Protein AF-0000000087187822 (afdb_homodimer)

Secondary structure (DSSP, 8-state):
------------------------HHHHH-HHHHHHHHHHHHHHHHHHHHHHTTT--TTHHHHHHHHHHH-SEEHHHHHHHTT--HHHHHHHHHHHHHTTSEEEEEETTEEEEEEEEE-HHHHTTHHHHHHHHHHHHHHHHTT--HHHHHHHHHHHHHHHHHHHHHHHH-/------------------------HHHHH-HHHHHHHHHHHHHHHHHHHHHHTTT--TTHHHHHHHHHHH-SEEHHHHHHHTT--HHHHHHHHHHHHHTTSEEEEEETTEEEEEEEEE-HHHHTTHHHHHHHHHHHHHHHHTT--HHHHHHHHHHHHHHHHHHHHHHHH-

Radius of gyration: 26.31 Å; Cα contacts (8 Å, |Δi|>4): 380; chains: 2; bounding box: 51×53×139 Å

Sequence (340 aa):
MSRSRSGNAGSPEETADGATVPVPASARTGPVSHAIFRVARLHRMIAGQLLRGVGLHPGQELVMMQLWELGPQRQADLVRLLDSDAATMTRTVQRLEQAGFVRRSPCPDDRRAVLVESTVAGRALRHEVERVWTELEEAATGGLAAEERTAALRALERLEENLARTAAGGMSRSRSGNAGSPEETADGATVPVPASARTGPVSHAIFRVARLHRMIAGQLLRGVGLHPGQELVMMQLWELGPQRQADLVRLLDSDAATMTRTVQRLEQAGFVRRSPCPDDRRAVLVESTVAGRALRHEVERVWTELEEAATGGLAAEERTAALRALERLEENLARTAAGG

Organism: Streptomyces mobaraensis (NCBI:txid35621)

Structure (mmCIF, N/CA/C/O backbone):
data_AF-0000000087187822-model_v1
#
loop_
_entity.id
_entity.type
_entity.pdbx_description
1 polymer 'Winged helix-turn-helix transcriptional regulator'
#
loop_
_atom_site.group_PDB
_atom_site.id
_atom_site.type_symbol
_atom_site.label_atom_id
_atom_site.label_alt_id
_atom_site.label_comp_id
_atom_site.label_asym_id
_atom_site.label_entity_id
_atom_site.label_seq_id
_atom_site.pdbx_PDB_ins_code
_atom_site.Cartn_x
_atom_site.Cartn_y
_atom_site.Cartn_z
_atom_site.occupancy
_atom_site.B_iso_or_equiv
_atom_site.auth_seq_id
_atom_site.auth_comp_id
_atom_site.auth_asym_id
_atom_site.auth_atom_id
_atom_site.pdbx_PDB_model_num
ATOM 1 N N . MET A 1 1 ? -21.016 10.969 72.875 1 30.48 1 MET A N 1
ATOM 2 C CA . MET A 1 1 ? -21.641 10.477 71.688 1 30.48 1 MET A CA 1
ATOM 3 C C . MET A 1 1 ? -21.047 11.156 70.438 1 30.48 1 MET A C 1
ATOM 5 O O . MET A 1 1 ? -21.469 12.258 70.062 1 30.48 1 MET A O 1
ATOM 9 N N . SER A 1 2 ? -19.641 11.109 70.312 1 28.75 2 SER A N 1
ATOM 10 C CA . SER A 1 2 ? -18.688 11.742 69.438 1 28.75 2 SER A CA 1
ATOM 11 C C . SER A 1 2 ? -18.859 11.234 68 1 28.75 2 SER A C 1
ATOM 13 O O . SER A 1 2 ? -18.781 10.031 67.75 1 28.75 2 SER A O 1
ATOM 15 N N . ARG A 1 3 ? -19.781 11.867 67.25 1 30.75 3 ARG A N 1
ATOM 16 C CA . ARG A 1 3 ? -20.141 11.617 65.875 1 30.75 3 ARG A CA 1
ATOM 17 C C . ARG A 1 3 ? -18.922 11.688 64.938 1 30.75 3 ARG A C 1
ATOM 19 O O . ARG A 1 3 ? -18.188 12.672 64.938 1 30.75 3 ARG A O 1
ATOM 26 N N . SER A 1 4 ? -18.297 10.477 64.688 1 33.28 4 SER A N 1
ATOM 27 C CA . SER A 1 4 ? -17.219 10.164 63.75 1 33.28 4 SER A CA 1
ATOM 28 C C . SER A 1 4 ? -17.516 10.703 62.344 1 33.28 4 SER A C 1
ATOM 30 O O . SER A 1 4 ? -18.562 10.398 61.781 1 33.28 4 SER A O 1
ATOM 32 N N . ARG A 1 5 ? -17.141 11.961 62.094 1 33.97 5 ARG A N 1
ATOM 33 C CA . ARG A 1 5 ? -17.188 12.617 60.781 1 33.97 5 ARG A CA 1
ATOM 34 C C . ARG A 1 5 ? -16.516 11.758 59.719 1 33.97 5 ARG A C 1
ATOM 36 O O . ARG A 1 5 ? -15.297 11.57 59.75 1 33.97 5 ARG A O 1
ATOM 43 N N . SER A 1 6 ? -17.141 10.625 59.344 1 35.66 6 SER A N 1
ATOM 44 C CA . SER A 1 6 ? -16.641 9.844 58.219 1 35.66 6 SER A CA 1
ATOM 45 C C . SER A 1 6 ? -16.516 10.703 56.969 1 35.66 6 SER A C 1
ATOM 47 O O . SER A 1 6 ? -17.5 11.25 56.469 1 35.66 6 SER A O 1
ATOM 49 N N . GLY A 1 7 ? -15.578 11.688 56.969 1 32.94 7 GLY A N 1
ATOM 50 C CA . GLY A 1 7 ? -15.344 12.453 55.75 1 32.94 7 GLY A CA 1
ATOM 51 C C . GLY A 1 7 ? -15.156 11.594 54.531 1 32.94 7 GLY A C 1
ATOM 52 O O . GLY A 1 7 ? -14.344 10.664 54.531 1 32.94 7 GLY A O 1
ATOM 53 N N . ASN A 1 8 ? -16.266 11.32 53.781 1 33.56 8 ASN A N 1
ATOM 54 C CA . ASN A 1 8 ? -16.312 10.68 52.5 1 33.56 8 ASN A CA 1
ATOM 55 C C . ASN A 1 8 ? -15.328 11.328 51.5 1 33.56 8 ASN A C 1
ATOM 57 O O . ASN A 1 8 ? -15.453 12.516 51.188 1 33.56 8 ASN A O 1
ATOM 61 N N . ALA A 1 9 ? -14.016 11 51.625 1 36.69 9 ALA A N 1
ATOM 62 C CA . ALA A 1 9 ? -13.039 11.344 50.594 1 36.69 9 ALA A CA 1
ATOM 63 C C . ALA A 1 9 ? -13.57 11.023 49.219 1 36.69 9 ALA A C 1
ATOM 65 O O . ALA A 1 9 ? -13.828 9.859 48.906 1 36.69 9 ALA A O 1
ATOM 66 N N . GLY A 1 10 ? -14.492 11.867 48.719 1 33.31 10 GLY A N 1
ATOM 67 C CA . GLY A 1 10 ? -14.859 11.711 47.312 1 33.31 10 GLY A CA 1
ATOM 68 C C . GLY A 1 10 ? -13.664 11.477 46.406 1 33.31 10 GLY A C 1
ATOM 69 O O . GLY A 1 10 ? -12.664 12.195 46.5 1 33.31 10 GLY A O 1
ATOM 70 N N . SER A 1 11 ? -13.305 10.18 46.188 1 39.03 11 SER A N 1
ATOM 71 C CA . SER A 1 11 ? -12.289 9.812 45.188 1 39.03 11 SER A CA 1
ATOM 72 C C . SER A 1 11 ? -12.477 10.586 43.875 1 39.03 11 SER A C 1
ATOM 74 O O . SER A 1 11 ? -13.586 10.664 43.375 1 39.03 11 SER A O 1
ATOM 76 N N . PRO A 1 12 ? -11.742 11.711 43.688 1 37.12 12 PRO A N 1
ATOM 77 C CA . PRO A 1 12 ? -11.859 12.352 42.375 1 37.12 12 PRO A CA 1
ATOM 78 C C . PRO A 1 12 ? -11.828 11.352 41.25 1 37.12 12 PRO A C 1
ATOM 80 O O . PRO A 1 12 ? -10.977 10.453 41.219 1 37.12 12 PRO A O 1
ATOM 83 N N . GLU A 1 13 ? -12.969 10.734 40.875 1 35.12 13 GLU A N 1
ATOM 84 C CA . GLU A 1 13 ? -13.07 10.039 39.594 1 35.12 13 GLU A CA 1
ATOM 85 C C . GLU A 1 13 ? -12.352 10.805 38.5 1 35.12 13 GLU A C 1
ATOM 87 O O . GLU A 1 13 ? -12.836 11.852 38.031 1 35.12 13 GLU A O 1
ATOM 92 N N . GLU A 1 14 ? -11.078 11.164 38.688 1 36.31 14 GLU A N 1
ATOM 93 C CA . GLU A 1 14 ? -10.391 11.617 37.469 1 36.31 14 GLU A CA 1
ATOM 94 C C . GLU A 1 14 ? -10.828 10.805 36.281 1 36.31 14 GLU A C 1
ATOM 96 O O . GLU A 1 14 ? -10.625 9.586 36.219 1 36.31 14 GLU A O 1
ATOM 101 N N . THR A 1 15 ? -12.07 11.062 35.875 1 34.28 15 THR A N 1
ATOM 102 C CA . THR A 1 15 ? -12.484 10.516 34.594 1 34.28 15 THR A CA 1
ATOM 103 C C . THR A 1 15 ? -11.305 10.43 33.625 1 34.28 15 THR A C 1
ATOM 105 O O . THR A 1 15 ? -10.57 11.406 33.438 1 34.28 15 THR A O 1
ATOM 108 N N . ALA A 1 16 ? -10.625 9.344 33.656 1 37.19 16 ALA A N 1
ATOM 109 C CA . ALA A 1 16 ? -9.727 9 32.562 1 37.19 16 ALA A CA 1
ATOM 110 C C . ALA A 1 16 ? -10.172 9.641 31.266 1 37.19 16 ALA A C 1
ATOM 112 O O . ALA A 1 16 ? -11.18 9.234 30.688 1 37.19 16 ALA A O 1
ATOM 113 N N . ASP A 1 17 ? -10.422 10.93 31.219 1 34.72 17 ASP A N 1
ATOM 114 C CA . ASP A 1 17 ? -10.695 11.555 29.922 1 34.72 17 ASP A CA 1
ATOM 115 C C . ASP A 1 17 ? -9.891 10.883 28.812 1 34.72 17 ASP A C 1
ATOM 117 O O . ASP A 1 17 ? -8.664 10.898 28.828 1 34.72 17 ASP A O 1
ATOM 121 N N . GLY A 1 18 ? -10.094 9.68 28.484 1 37.06 18 GLY A N 1
ATOM 122 C CA . GLY A 1 18 ? -9.531 8.984 27.344 1 37.06 18 GLY A CA 1
ATOM 123 C C . GLY A 1 18 ? -9.148 9.922 26.203 1 37.06 18 GLY A C 1
ATOM 124 O O . GLY A 1 18 ? -10.016 10.5 25.547 1 37.06 18 GLY A O 1
ATOM 125 N N . ALA A 1 19 ? -8.234 10.805 26.297 1 40 19 ALA A N 1
ATOM 126 C CA . ALA A 1 19 ? -7.668 11.773 25.359 1 40 19 ALA A CA 1
ATOM 127 C C . ALA A 1 19 ? -7.836 11.312 23.922 1 40 19 ALA A C 1
ATOM 129 O O . ALA A 1 19 ? -7.387 10.219 23.547 1 40 19 ALA A O 1
ATOM 130 N N . THR A 1 20 ? -8.953 11.43 23.281 1 43.78 20 THR A N 1
ATOM 131 C CA . THR A 1 20 ? -9.305 11.203 21.875 1 43.78 20 THR A CA 1
ATOM 132 C C . THR A 1 20 ? -8.156 11.609 20.969 1 43.78 20 THR A C 1
ATOM 134 O O . THR A 1 20 ? -7.727 12.758 20.969 1 43.78 20 THR A O 1
ATOM 137 N N . VAL A 1 21 ? -7.168 10.859 20.859 1 49.25 21 VAL A N 1
ATOM 138 C CA . VAL A 1 21 ? -6.168 11.172 19.844 1 49.25 21 VAL A CA 1
ATOM 139 C C . VAL A 1 21 ? -6.82 11.93 18.688 1 49.25 21 VAL A C 1
ATOM 141 O O . VAL A 1 21 ? -7.805 11.453 18.109 1 49.25 21 VAL A O 1
ATOM 144 N N . PRO A 1 22 ? -6.789 13.242 18.719 1 58.41 22 PRO A N 1
ATOM 145 C CA . PRO A 1 22 ? -7.371 14.031 17.625 1 58.41 22 PRO A CA 1
ATOM 146 C C . PRO A 1 22 ? -7.188 13.375 16.266 1 58.41 22 PRO A C 1
ATOM 148 O O . PRO A 1 22 ? -6.227 12.625 16.062 1 58.41 22 PRO A O 1
ATOM 151 N N . VAL A 1 23 ? -8.258 13.398 15.523 1 63.38 23 VAL A N 1
ATOM 152 C CA . VAL A 1 23 ? -8.219 12.93 14.141 1 63.38 23 VAL A CA 1
ATOM 153 C C . VAL A 1 23 ? -7.035 13.555 13.414 1 63.38 23 VAL A C 1
ATOM 155 O O . VAL A 1 23 ? -6.918 14.781 13.344 1 63.38 23 VAL A O 1
ATOM 158 N N . PRO A 1 24 ? -6.207 12.828 13.078 1 72.94 24 PRO A N 1
ATOM 159 C CA . PRO A 1 24 ? -5.062 13.391 12.352 1 72.94 24 PRO A CA 1
ATOM 160 C C . PRO A 1 24 ? -5.477 14.234 11.148 1 72.94 24 PRO A C 1
ATOM 162 O O . PRO A 1 24 ? -6.559 14.031 10.594 1 72.94 24 PRO A O 1
ATOM 165 N N . ALA A 1 25 ? -4.758 15.297 10.922 1 75.88 25 ALA A N 1
ATOM 166 C CA . ALA A 1 25 ? -5.027 16.203 9.812 1 75.88 25 ALA A CA 1
ATOM 167 C C . ALA A 1 25 ? -5.312 15.438 8.523 1 75.88 25 ALA A C 1
ATOM 169 O O . ALA A 1 25 ? -6.164 15.836 7.727 1 75.88 25 ALA A O 1
ATOM 170 N N . SER A 1 26 ? -4.609 14.312 8.359 1 76.31 26 SER A N 1
ATOM 171 C CA . SER A 1 26 ? -4.836 13.484 7.176 1 76.31 26 SER A CA 1
ATOM 172 C C . SER A 1 26 ? -6.266 12.961 7.137 1 76.31 26 SER A C 1
ATOM 174 O O . SER A 1 26 ? -6.906 12.969 6.082 1 76.31 26 SER A O 1
ATOM 176 N N . ALA A 1 27 ? -6.805 12.531 8.281 1 79.56 27 ALA A N 1
ATOM 177 C CA . ALA A 1 27 ? -8.164 12 8.352 1 79.56 27 ALA A CA 1
ATOM 178 C C . ALA A 1 27 ? -9.195 13.102 8.164 1 79.56 27 ALA A C 1
ATOM 180 O O . ALA A 1 27 ? -10.305 12.844 7.68 1 79.56 27 ALA A O 1
ATOM 181 N N . ARG A 1 28 ? -8.766 14.242 8.516 1 83.94 28 ARG A N 1
ATOM 182 C CA . ARG A 1 28 ? -9.664 15.383 8.336 1 83.94 28 ARG A CA 1
ATOM 183 C C . ARG A 1 28 ? -9.734 15.805 6.875 1 83.94 28 ARG A C 1
ATOM 185 O O . ARG A 1 28 ? -10.82 16.078 6.355 1 83.94 28 ARG A O 1
ATOM 192 N N . THR A 1 29 ? -8.641 15.797 6.168 1 86.94 29 THR A N 1
ATOM 193 C CA . THR A 1 29 ? -8.562 16.312 4.805 1 86.94 29 THR A CA 1
ATOM 194 C C . THR A 1 29 ? -8.938 15.227 3.797 1 86.94 29 THR A C 1
ATOM 196 O O . THR A 1 29 ? -9.453 15.523 2.717 1 86.94 29 THR A O 1
ATOM 199 N N . GLY A 1 30 ? -8.766 14 4.113 1 93.75 30 GLY A N 1
ATOM 200 C CA . GLY A 1 30 ? -9.039 12.875 3.24 1 93.75 30 GLY A CA 1
ATOM 201 C C . GLY A 1 30 ? -9.289 11.578 3.994 1 93.75 30 GLY A C 1
ATOM 202 O O . GLY A 1 30 ? -8.422 10.703 4.031 1 93.75 30 GLY A O 1
ATOM 203 N N . PRO A 1 31 ? -10.484 11.562 4.527 1 94.81 31 PRO A N 1
ATOM 204 C CA . PRO A 1 31 ? -10.766 10.43 5.414 1 94.81 31 PRO A CA 1
ATOM 205 C C . PRO A 1 31 ? -10.656 9.078 4.703 1 94.81 31 PRO A C 1
ATOM 207 O O . PRO A 1 31 ? -10.117 8.125 5.27 1 94.81 31 PRO A O 1
ATOM 210 N N . VAL A 1 32 ? -11.125 8.977 3.496 1 97.44 32 VAL A N 1
ATOM 211 C CA . VAL A 1 32 ? -11.07 7.715 2.768 1 97.44 32 VAL A CA 1
ATOM 212 C C . VAL A 1 32 ? -9.633 7.406 2.377 1 97.44 32 VAL A C 1
ATOM 214 O O . VAL A 1 32 ? -9.164 6.281 2.561 1 97.44 32 VAL A O 1
ATOM 217 N N . SER A 1 33 ? -8.953 8.398 1.944 1 96.38 33 SER A N 1
ATOM 218 C CA . SER A 1 33 ? -7.547 8.227 1.575 1 96.38 33 SER A CA 1
ATOM 219 C C . SER A 1 33 ? -6.711 7.781 2.77 1 96.38 33 SER A C 1
ATOM 221 O O . SER A 1 33 ? -5.867 6.891 2.646 1 96.38 33 SER A O 1
ATOM 223 N N . HIS A 1 34 ? -7.004 8.414 3.844 1 94.25 34 HIS A N 1
ATOM 224 C CA . HIS A 1 34 ? -6.281 8.047 5.059 1 94.25 34 HIS A CA 1
ATOM 225 C C . HIS A 1 34 ? -6.586 6.605 5.461 1 94.25 34 HIS A C 1
ATOM 227 O O . HIS A 1 34 ? -5.688 5.863 5.855 1 94.25 34 HIS A O 1
ATOM 233 N N . ALA A 1 35 ? -7.789 6.195 5.363 1 96.31 35 ALA A N 1
ATOM 234 C CA . ALA A 1 35 ? -8.18 4.828 5.688 1 96.31 35 ALA A CA 1
ATOM 235 C C . ALA A 1 35 ? -7.531 3.832 4.723 1 96.31 35 ALA A C 1
ATOM 237 O O . ALA A 1 35 ? -7.113 2.746 5.133 1 96.31 35 ALA A O 1
ATOM 238 N N . ILE A 1 36 ? -7.469 4.184 3.398 1 97.44 36 ILE A N 1
ATOM 239 C CA . ILE A 1 36 ? -6.789 3.342 2.418 1 97.44 36 ILE A CA 1
ATOM 240 C C . ILE A 1 36 ? -5.344 3.113 2.846 1 97.44 36 ILE A C 1
ATOM 242 O O . ILE A 1 36 ? -4.859 1.979 2.85 1 97.44 36 ILE A O 1
ATOM 246 N N . PHE A 1 37 ? -4.734 4.16 3.217 1 94.19 37 PHE A N 1
ATOM 247 C CA . PHE A 1 37 ? -3.344 4.078 3.645 1 94.19 37 PHE A CA 1
ATOM 248 C C . PHE A 1 37 ? -3.199 3.152 4.844 1 94.19 37 PHE A C 1
ATOM 250 O O . PHE A 1 37 ? -2.338 2.27 4.855 1 94.19 37 PHE A O 1
ATOM 257 N N . ARG A 1 38 ? -3.998 3.293 5.797 1 93.44 38 ARG A N 1
ATOM 258 C CA . ARG A 1 38 ? -3.889 2.516 7.027 1 93.44 38 ARG A CA 1
ATOM 259 C C . ARG A 1 38 ? -4.148 1.036 6.766 1 93.44 38 ARG A C 1
ATOM 261 O O . ARG A 1 38 ? -3.4 0.175 7.23 1 93.44 38 ARG A O 1
ATOM 268 N N . VAL A 1 39 ? -5.156 0.757 6.008 1 97.19 39 VAL A N 1
ATOM 269 C CA . VAL A 1 39 ? -5.477 -0.623 5.656 1 97.19 39 VAL A CA 1
ATOM 270 C C . VAL A 1 39 ? -4.332 -1.232 4.852 1 97.19 39 VAL A C 1
ATOM 272 O O . VAL A 1 39 ? -3.904 -2.357 5.125 1 97.19 39 VAL A O 1
ATOM 275 N N . ALA A 1 40 ? -3.861 -0.477 3.891 1 96.62 40 ALA A N 1
ATOM 276 C CA . ALA A 1 40 ? -2.783 -0.95 3.025 1 96.62 40 ALA A CA 1
ATOM 277 C C . ALA A 1 40 ? -1.528 -1.267 3.834 1 96.62 40 ALA A C 1
ATOM 279 O O . ALA A 1 40 ? -0.863 -2.275 3.59 1 96.62 40 ALA A O 1
ATOM 280 N N . ARG A 1 41 ? -1.209 -0.456 4.738 1 92.88 41 ARG A N 1
ATOM 281 C CA . ARG A 1 41 ? -0.019 -0.638 5.566 1 92.88 41 ARG A CA 1
ATOM 282 C C . ARG A 1 41 ? -0.113 -1.919 6.387 1 92.88 41 ARG A C 1
ATOM 284 O O . ARG A 1 41 ? 0.806 -2.742 6.371 1 92.88 41 ARG A O 1
ATOM 291 N N . LEU A 1 42 ? -1.171 -2.059 7.094 1 93.88 42 LEU A N 1
ATOM 292 C CA . LEU A 1 42 ? -1.358 -3.238 7.93 1 93.88 42 LEU A CA 1
ATOM 293 C C . LEU A 1 42 ? -1.389 -4.504 7.082 1 93.88 42 LEU A C 1
ATOM 295 O O . LEU A 1 42 ? -0.769 -5.512 7.438 1 93.88 42 LEU A O 1
ATOM 299 N N . HIS A 1 43 ? 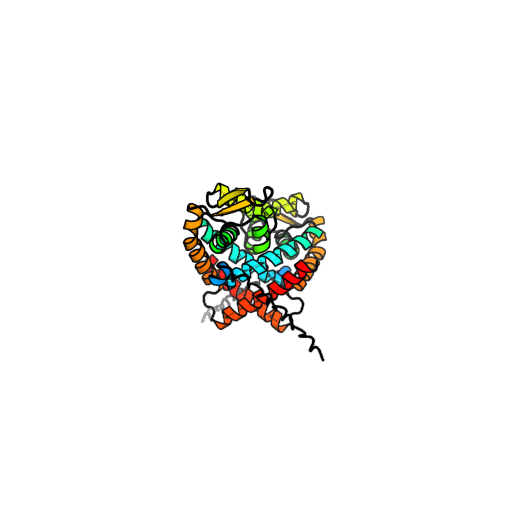-2.135 -4.422 6.016 1 96.81 43 HIS A N 1
ATOM 300 C CA . HIS A 1 43 ? -2.244 -5.555 5.102 1 96.81 43 HIS A CA 1
ATOM 301 C C . HIS A 1 43 ? -0.875 -5.969 4.57 1 96.81 43 HIS A C 1
ATOM 303 O O . HIS A 1 43 ? -0.54 -7.156 4.566 1 96.81 43 HIS A O 1
ATOM 309 N N . ARG A 1 44 ? -0.08 -5.027 4.168 1 94.94 44 ARG A N 1
ATOM 310 C CA . ARG A 1 44 ? 1.253 -5.297 3.637 1 94.94 44 ARG A CA 1
ATOM 311 C C . ARG A 1 44 ? 2.172 -5.855 4.715 1 94.94 44 ARG A C 1
ATOM 313 O O . ARG A 1 44 ? 2.994 -6.734 4.445 1 94.94 44 ARG A O 1
ATOM 320 N N . MET A 1 45 ? 2.047 -5.324 5.824 1 93 45 MET A N 1
ATOM 321 C CA . MET A 1 45 ? 2.854 -5.809 6.941 1 93 45 MET A CA 1
ATOM 322 C C . MET A 1 45 ? 2.57 -7.281 7.219 1 93 45 MET A C 1
ATOM 324 O O . MET A 1 45 ? 3.498 -8.078 7.355 1 93 45 MET A O 1
ATOM 328 N N . ILE A 1 46 ? 1.354 -7.641 7.285 1 95.56 46 ILE A N 1
ATOM 329 C CA . ILE A 1 46 ? 0.963 -9.023 7.543 1 95.56 46 ILE A CA 1
ATOM 330 C C . ILE A 1 46 ? 1.375 -9.898 6.363 1 95.56 46 ILE A C 1
ATOM 332 O O . ILE A 1 46 ? 1.897 -11 6.555 1 95.56 46 ILE A O 1
ATOM 336 N N . ALA A 1 47 ? 1.16 -9.422 5.184 1 96.31 47 ALA A N 1
ATOM 337 C CA . ALA A 1 47 ? 1.609 -10.141 3.998 1 96.31 47 ALA A CA 1
ATOM 338 C C . ALA A 1 47 ? 3.109 -10.414 4.055 1 96.31 47 ALA A C 1
ATOM 340 O O . ALA A 1 47 ? 3.559 -11.531 3.766 1 96.31 47 ALA A O 1
ATOM 341 N N . GLY A 1 48 ? 3.836 -9.422 4.402 1 95.69 48 GLY A N 1
ATOM 342 C CA . GLY A 1 48 ? 5.277 -9.578 4.516 1 95.69 48 GLY A CA 1
ATOM 343 C C . GLY A 1 48 ? 5.684 -10.641 5.523 1 95.69 48 GLY A C 1
ATOM 344 O O . GLY A 1 48 ? 6.578 -11.445 5.258 1 95.69 48 GLY A O 1
ATOM 345 N N . GLN A 1 49 ? 5.07 -10.594 6.629 1 94.94 49 GLN A N 1
ATOM 346 C CA . GLN A 1 49 ? 5.344 -11.586 7.66 1 94.94 49 GLN A CA 1
ATOM 347 C C . GLN A 1 49 ? 5.051 -13 7.16 1 94.94 49 GLN A C 1
ATOM 349 O O . GLN A 1 49 ? 5.859 -13.906 7.348 1 94.94 49 GLN A O 1
ATOM 354 N N . LEU A 1 50 ? 3.965 -13.203 6.488 1 96.19 50 LEU A N 1
ATOM 355 C CA . LEU A 1 50 ? 3.549 -14.516 6.004 1 96.19 50 LEU A CA 1
ATOM 356 C C . LEU A 1 50 ? 4.441 -14.977 4.859 1 96.19 50 LEU A C 1
ATOM 358 O O . LEU A 1 50 ? 4.832 -16.141 4.805 1 96.19 50 LEU A O 1
ATOM 362 N N . LEU A 1 51 ? 4.84 -14.078 4.008 1 96.94 51 LEU A N 1
ATOM 363 C CA . LEU A 1 51 ? 5.602 -14.414 2.812 1 96.94 51 LEU A CA 1
ATOM 364 C C . LEU A 1 51 ? 7.055 -14.727 3.16 1 96.94 51 LEU A C 1
ATOM 366 O O . LEU A 1 51 ? 7.703 -15.523 2.484 1 96.94 51 LEU A O 1
ATOM 370 N N . ARG A 1 52 ? 7.488 -14.07 4.195 1 95.81 52 ARG A N 1
ATOM 371 C CA . ARG A 1 52 ? 8.852 -14.352 4.645 1 95.81 52 ARG A CA 1
ATOM 372 C C . ARG A 1 52 ? 9.039 -15.836 4.934 1 95.81 52 ARG A C 1
ATOM 374 O O . ARG A 1 52 ? 10.102 -16.391 4.664 1 95.81 52 ARG A O 1
ATOM 381 N N . GLY A 1 53 ? 8.039 -16.453 5.387 1 94.81 53 GLY A N 1
ATOM 382 C CA . GLY A 1 53 ? 8.094 -17.859 5.734 1 94.81 53 GLY A CA 1
ATOM 383 C C . GLY A 1 53 ? 8.32 -18.766 4.535 1 94.81 53 GLY A C 1
ATOM 384 O O . GLY A 1 53 ? 8.719 -19.922 4.688 1 94.81 53 GLY A O 1
ATOM 385 N N . VAL A 1 54 ? 8.109 -18.219 3.371 1 95.19 54 VAL A N 1
ATOM 386 C CA . VAL A 1 54 ? 8.281 -19.047 2.182 1 95.19 54 VAL A CA 1
ATOM 387 C C . VAL A 1 54 ? 9.367 -18.453 1.285 1 95.19 54 VAL A C 1
ATOM 389 O O . VAL A 1 54 ? 9.477 -18.812 0.112 1 95.19 54 VAL A O 1
ATOM 392 N N . GLY A 1 55 ? 10.078 -17.422 1.78 1 95.25 55 GLY A N 1
ATOM 393 C CA . GLY A 1 55 ? 11.242 -16.875 1.101 1 95.25 55 GLY A CA 1
ATOM 394 C C . GLY A 1 55 ? 10.891 -15.812 0.069 1 95.25 55 GLY A C 1
ATOM 395 O O . GLY A 1 55 ? 11.648 -15.578 -0.874 1 95.25 55 GLY A O 1
ATOM 396 N N . LEU A 1 56 ? 9.742 -15.211 0.158 1 97.31 56 LEU A N 1
ATOM 397 C CA . LEU A 1 56 ? 9.312 -14.188 -0.79 1 97.31 56 LEU A CA 1
ATOM 398 C C . LEU A 1 56 ? 9.055 -12.867 -0.081 1 97.31 56 LEU A C 1
ATOM 400 O O . LEU A 1 56 ? 8.898 -12.828 1.141 1 97.31 56 LEU A O 1
ATOM 404 N N . HIS A 1 57 ? 8.984 -11.789 -0.835 1 95.44 57 HIS A N 1
ATOM 405 C CA . HIS A 1 57 ? 8.562 -10.461 -0.41 1 95.44 57 HIS A CA 1
ATOM 406 C C . HIS A 1 57 ? 7.297 -10.023 -1.133 1 95.44 57 HIS A C 1
ATOM 408 O O . HIS A 1 57 ? 6.996 -10.523 -2.221 1 95.44 57 HIS A O 1
ATOM 414 N N . PRO A 1 58 ? 6.625 -9.094 -0.473 1 94.25 58 PRO A N 1
ATOM 415 C CA . PRO A 1 58 ? 5.41 -8.617 -1.139 1 94.25 58 PRO A CA 1
ATOM 416 C C . PRO A 1 58 ? 5.672 -8.125 -2.561 1 94.25 58 PRO A C 1
ATOM 418 O O . PRO A 1 58 ? 6.621 -7.371 -2.795 1 94.25 58 PRO A O 1
ATOM 421 N N . GLY A 1 59 ? 4.867 -8.484 -3.469 1 93.62 59 GLY A N 1
ATOM 422 C CA . GLY A 1 59 ? 5.012 -8.18 -4.883 1 93.62 59 GLY A CA 1
ATOM 423 C C . GLY A 1 59 ? 5.602 -9.32 -5.688 1 93.62 59 GLY A C 1
ATOM 424 O O . GLY A 1 59 ? 5.25 -9.516 -6.852 1 93.62 59 GLY A O 1
ATOM 425 N N . GLN A 1 60 ? 6.527 -10.047 -5.105 1 96 60 GLN A N 1
ATOM 426 C CA . GLN A 1 60 ? 7.148 -11.18 -5.773 1 96 60 GLN A CA 1
ATOM 427 C C . GLN A 1 60 ? 6.145 -12.312 -5.98 1 96 60 GLN A C 1
ATOM 429 O O . GLN A 1 60 ? 6.172 -12.992 -7.004 1 96 60 GLN A O 1
ATOM 434 N N . GLU A 1 61 ? 5.277 -12.523 -5.004 1 96 61 GLU A N 1
ATOM 435 C CA . GLU A 1 61 ? 4.289 -13.586 -5.102 1 96 61 GLU A CA 1
ATOM 436 C C . GLU A 1 61 ? 3.324 -13.344 -6.258 1 96 61 GLU A C 1
ATOM 438 O O . GLU A 1 61 ? 2.822 -14.289 -6.871 1 96 61 GLU A O 1
ATOM 443 N N . LEU A 1 62 ? 3.064 -12.102 -6.543 1 93.62 62 LEU A N 1
ATOM 444 C CA . LEU A 1 62 ? 2.168 -11.758 -7.641 1 93.62 62 LEU A CA 1
ATOM 445 C C . LEU A 1 62 ? 2.787 -12.133 -8.984 1 93.62 62 LEU A C 1
ATOM 447 O O . LEU A 1 62 ? 2.092 -12.617 -9.875 1 93.62 62 LEU A O 1
ATOM 451 N N . VAL A 1 63 ? 4.051 -11.906 -9.109 1 95.38 63 VAL A N 1
ATOM 452 C CA . VAL A 1 63 ? 4.766 -12.32 -10.312 1 95.38 63 VAL A CA 1
ATOM 453 C C . VAL A 1 63 ? 4.695 -13.844 -10.453 1 95.38 63 VAL A C 1
ATOM 455 O O . VAL A 1 63 ? 4.359 -14.359 -11.523 1 95.38 63 VAL A O 1
ATOM 458 N N . MET A 1 64 ? 4.961 -14.531 -9.391 1 96.56 64 MET A N 1
ATOM 459 C CA . MET A 1 64 ? 4.934 -15.992 -9.398 1 96.56 64 MET A CA 1
ATOM 460 C C . MET A 1 64 ? 3.555 -16.516 -9.797 1 96.56 64 MET A C 1
ATOM 462 O O . MET A 1 64 ? 3.443 -17.438 -10.594 1 96.56 64 MET A O 1
ATOM 466 N N . MET A 1 65 ? 2.598 -15.938 -9.305 1 94 65 MET A N 1
ATOM 467 C CA . MET A 1 65 ? 1.229 -16.359 -9.594 1 94 65 MET A CA 1
ATOM 468 C C . MET A 1 65 ? 0.91 -16.203 -11.078 1 94 65 MET A C 1
ATOM 470 O O . MET A 1 65 ? 0.235 -17.062 -11.656 1 94 65 MET A O 1
ATOM 474 N N . GLN A 1 66 ? 1.349 -15.109 -11.68 1 93.69 66 GLN A N 1
ATOM 475 C CA . GLN A 1 66 ? 1.158 -14.938 -13.117 1 93.69 66 GLN A CA 1
ATOM 476 C C . GLN A 1 66 ? 1.864 -16.031 -13.906 1 93.69 66 GLN A C 1
ATOM 478 O O . GLN A 1 66 ? 1.297 -16.594 -14.844 1 93.69 66 GLN A O 1
ATOM 483 N N . LEU A 1 67 ? 3.014 -16.391 -13.477 1 95.94 67 LEU A N 1
ATOM 484 C CA . LEU A 1 67 ? 3.812 -17.391 -14.188 1 95.94 67 LEU A CA 1
ATOM 485 C C . LEU A 1 67 ? 3.213 -18.781 -14.023 1 95.94 67 LEU A C 1
ATOM 487 O O . LEU A 1 67 ? 3.277 -19.594 -14.945 1 95.94 67 LEU A O 1
ATOM 491 N N . TRP A 1 68 ? 2.697 -19.016 -12.859 1 94.81 68 TRP A N 1
ATOM 492 C CA . TRP A 1 68 ? 2.055 -20.297 -12.625 1 94.81 68 TRP A CA 1
ATOM 493 C C . TRP A 1 68 ? 0.79 -20.438 -13.469 1 94.81 68 TRP A C 1
ATOM 495 O O . TRP A 1 68 ? 0.492 -21.531 -13.977 1 94.81 68 TRP A O 1
ATOM 505 N N . GLU A 1 69 ? 0.106 -19.422 -13.609 1 92 69 GLU A N 1
ATOM 506 C CA . GLU A 1 69 ? -1.195 -19.438 -14.273 1 92 69 GLU A CA 1
ATOM 507 C C . GLU A 1 69 ? -1.046 -19.375 -15.789 1 92 69 GLU A C 1
ATOM 509 O O . GLU A 1 69 ? -1.729 -20.094 -16.516 1 92 69 GLU A O 1
ATOM 514 N N . LEU A 1 70 ? -0.123 -18.562 -16.328 1 93.06 70 LEU A N 1
ATOM 515 C CA . LEU A 1 70 ? -0.081 -18.266 -17.75 1 93.06 70 LEU A CA 1
ATOM 516 C C . LEU A 1 70 ? 1.174 -18.844 -18.391 1 93.06 70 LEU A C 1
ATOM 518 O O . LEU A 1 70 ? 1.345 -18.766 -19.609 1 93.06 70 LEU A O 1
ATOM 522 N N . GLY A 1 71 ? 2.004 -19.422 -17.578 1 94.38 71 GLY A N 1
ATOM 523 C CA . GLY A 1 71 ? 3.26 -19.922 -18.109 1 94.38 71 GLY A CA 1
ATOM 524 C C . GLY A 1 71 ? 4.289 -18.844 -18.359 1 94.38 71 GLY A C 1
ATOM 525 O O . GLY A 1 71 ? 4.191 -17.75 -17.797 1 94.38 71 GLY A O 1
ATOM 526 N N . PRO A 1 72 ? 5.336 -19.188 -19.094 1 96.12 72 PRO A N 1
ATOM 527 C CA . PRO A 1 72 ? 6.379 -18.203 -19.391 1 96.12 72 PRO A CA 1
ATOM 528 C C . PRO A 1 72 ? 5.82 -16.922 -20.016 1 96.12 72 PRO A C 1
ATOM 530 O O . PRO A 1 72 ? 4.91 -16.984 -20.844 1 96.12 72 PRO A O 1
ATOM 533 N N . GLN A 1 73 ? 6.336 -15.789 -19.5 1 95.94 73 GLN A N 1
ATOM 534 C CA . GLN A 1 73 ? 5.863 -14.484 -19.969 1 95.94 73 GLN A CA 1
ATOM 535 C C . GLN A 1 73 ? 7.031 -13.555 -20.281 1 95.94 73 GLN A C 1
ATOM 537 O O . GLN A 1 73 ? 8.07 -13.625 -19.625 1 95.94 73 GLN A O 1
ATOM 542 N N . ARG A 1 74 ? 6.762 -12.664 -21.25 1 95.75 74 ARG A N 1
ATOM 543 C CA . ARG A 1 74 ? 7.703 -11.562 -21.422 1 95.75 74 ARG A CA 1
ATOM 544 C C . ARG A 1 74 ? 7.656 -10.617 -20.219 1 95.75 74 ARG A C 1
ATOM 546 O O . ARG A 1 74 ? 6.586 -10.383 -19.656 1 95.75 74 ARG A O 1
ATOM 553 N N . GLN A 1 75 ? 8.82 -10.125 -19.891 1 95.81 75 GLN A N 1
ATOM 554 C CA . GLN A 1 75 ? 8.875 -9.188 -18.781 1 95.81 75 GLN A CA 1
ATOM 555 C C . GLN A 1 75 ? 7.945 -8 -19 1 95.81 75 GLN A C 1
ATOM 557 O O . GLN A 1 75 ? 7.301 -7.523 -18.078 1 95.81 75 GLN A O 1
ATOM 562 N N . ALA A 1 76 ? 7.816 -7.531 -20.219 1 94.75 76 ALA A N 1
ATOM 563 C CA . ALA A 1 76 ? 6.941 -6.414 -20.562 1 94.75 76 ALA A CA 1
ATOM 564 C C . ALA A 1 76 ? 5.477 -6.77 -20.312 1 94.75 76 ALA A C 1
ATOM 566 O O . ALA A 1 76 ? 4.688 -5.914 -19.906 1 94.75 76 ALA A O 1
ATOM 567 N N . ASP A 1 77 ? 5.137 -7.949 -20.547 1 94.31 77 ASP A N 1
ATOM 568 C CA . ASP A 1 77 ? 3.775 -8.414 -20.297 1 94.31 77 ASP A CA 1
ATOM 569 C C . ASP A 1 77 ? 3.471 -8.445 -18.797 1 94.31 77 ASP A C 1
ATOM 571 O O . ASP A 1 77 ? 2.359 -8.109 -18.375 1 94.31 77 ASP A O 1
ATOM 575 N N . LEU A 1 78 ? 4.461 -8.836 -18.016 1 94.62 78 LEU A N 1
ATOM 576 C CA . LEU A 1 78 ? 4.297 -8.836 -16.562 1 94.62 78 LEU A CA 1
ATOM 577 C C . LEU A 1 78 ? 4.07 -7.426 -16.047 1 94.62 78 LEU A C 1
ATOM 579 O O . LEU A 1 78 ? 3.256 -7.219 -15.141 1 94.62 78 LEU A O 1
ATOM 583 N N . VAL A 1 79 ? 4.707 -6.473 -16.609 1 94.06 79 VAL A N 1
ATOM 584 C CA . VAL A 1 79 ? 4.543 -5.066 -16.25 1 94.06 79 VAL A CA 1
ATOM 585 C C . VAL A 1 79 ? 3.096 -4.637 -16.484 1 94.06 79 VAL A C 1
ATOM 587 O O . VAL A 1 79 ? 2.471 -4.035 -15.609 1 94.06 79 VAL A O 1
ATOM 590 N N . ARG A 1 80 ? 2.518 -5.016 -17.594 1 91 80 ARG A N 1
ATOM 591 C CA . ARG A 1 80 ? 1.161 -4.645 -17.984 1 91 80 ARG A CA 1
ATOM 592 C C . ARG A 1 80 ? 0.128 -5.363 -17.125 1 91 80 ARG A C 1
ATOM 594 O O . ARG A 1 80 ? -0.79 -4.734 -16.594 1 91 80 ARG A O 1
ATOM 601 N N . LEU A 1 81 ? 0.353 -6.656 -16.953 1 87.94 81 LEU A N 1
ATOM 602 C CA . LEU A 1 81 ? -0.613 -7.496 -16.25 1 87.94 81 LEU A CA 1
ATOM 603 C C . LEU A 1 81 ? -0.716 -7.105 -14.789 1 87.94 81 LEU A C 1
ATOM 605 O O . LEU A 1 81 ? -1.794 -7.184 -14.195 1 87.94 81 LEU A O 1
ATOM 609 N N . LEU A 1 82 ? 0.408 -6.676 -14.211 1 88.94 82 LEU A N 1
ATOM 610 C CA . LEU A 1 82 ? 0.43 -6.375 -12.781 1 88.94 82 LEU A CA 1
ATOM 611 C C . LEU A 1 82 ? 0.379 -4.871 -12.539 1 88.94 82 LEU A C 1
ATOM 613 O O . LEU A 1 82 ? 0.511 -4.414 -11.398 1 88.94 82 LEU A O 1
ATOM 617 N N . ASP A 1 83 ? 0.189 -4.148 -13.602 1 85.12 83 ASP A N 1
ATOM 618 C CA . ASP A 1 83 ? 0.135 -2.689 -13.539 1 85.12 83 ASP A CA 1
ATOM 619 C C . ASP A 1 83 ? 1.32 -2.133 -12.75 1 85.12 83 ASP A C 1
ATOM 621 O O . ASP A 1 83 ? 1.141 -1.342 -11.82 1 85.12 83 ASP A O 1
ATOM 625 N N . SER A 1 84 ? 2.432 -2.602 -12.977 1 90.12 84 SER A N 1
ATOM 626 C CA . SER A 1 84 ? 3.701 -2.189 -12.391 1 90.12 84 SER A CA 1
ATOM 627 C C . SER A 1 84 ? 4.484 -1.287 -13.336 1 90.12 84 SER A C 1
ATOM 629 O O . SER A 1 84 ? 3.941 -0.798 -14.328 1 90.12 84 SER A O 1
ATOM 631 N N . ASP A 1 85 ? 5.609 -0.887 -12.898 1 88.38 85 ASP A N 1
ATOM 632 C CA . ASP A 1 85 ? 6.516 -0.172 -13.789 1 88.38 85 ASP A CA 1
ATOM 633 C C . ASP A 1 85 ? 7.762 -1.002 -14.086 1 88.38 85 ASP A C 1
ATOM 635 O O . ASP A 1 85 ? 8.078 -1.943 -13.359 1 88.38 85 ASP A O 1
ATOM 639 N N . ALA A 1 86 ? 8.422 -0.601 -15.133 1 93.5 86 ALA A N 1
ATOM 640 C CA . ALA A 1 86 ? 9.523 -1.392 -15.672 1 93.5 86 ALA A CA 1
ATOM 641 C C . ALA A 1 86 ? 10.656 -1.517 -14.656 1 93.5 86 ALA A C 1
ATOM 643 O O . ALA A 1 86 ? 11.258 -2.586 -14.516 1 93.5 86 ALA A O 1
ATOM 644 N N . ALA A 1 87 ? 10.961 -0.453 -13.984 1 93.62 87 ALA A N 1
ATOM 645 C CA . ALA A 1 87 ? 12.062 -0.468 -13.023 1 93.62 87 ALA A CA 1
ATOM 646 C C . ALA A 1 87 ? 11.766 -1.409 -11.859 1 93.62 87 ALA A C 1
ATOM 648 O O . ALA A 1 87 ? 12.625 -2.201 -11.461 1 93.62 87 ALA A O 1
ATOM 649 N N . THR A 1 88 ? 10.602 -1.381 -11.359 1 91.5 88 THR A N 1
ATOM 650 C CA . THR A 1 88 ? 10.164 -2.244 -10.273 1 91.5 88 THR A CA 1
ATOM 651 C C . THR A 1 88 ? 10.148 -3.705 -10.711 1 91.5 88 THR A C 1
ATOM 653 O O . THR A 1 88 ? 10.617 -4.582 -9.984 1 91.5 88 THR A O 1
ATOM 656 N N . MET A 1 89 ? 9.641 -3.928 -11.844 1 96.25 89 MET A N 1
ATOM 657 C CA . MET A 1 89 ? 9.562 -5.293 -12.352 1 96.25 89 MET A CA 1
ATOM 658 C C . MET A 1 89 ? 10.953 -5.887 -12.547 1 96.25 89 MET A C 1
ATOM 660 O O . MET A 1 89 ? 11.195 -7.039 -12.195 1 96.25 89 MET A O 1
ATOM 664 N N . THR A 1 90 ? 11.82 -5.121 -13.141 1 96.94 90 THR A N 1
ATOM 665 C CA . THR A 1 90 ? 13.195 -5.57 -13.336 1 96.94 90 THR A CA 1
ATOM 666 C C . THR A 1 90 ? 13.828 -5.969 -12.008 1 96.94 90 THR A C 1
ATOM 668 O O . THR A 1 90 ? 14.406 -7.051 -11.898 1 96.94 90 THR A O 1
ATOM 671 N N . ARG A 1 91 ? 13.633 -5.207 -11.062 1 96.94 91 ARG A N 1
ATOM 672 C CA . ARG A 1 91 ? 14.195 -5.488 -9.742 1 96.94 91 ARG A CA 1
ATOM 673 C C . ARG A 1 91 ? 13.562 -6.742 -9.141 1 96.94 91 ARG A C 1
ATOM 675 O O . ARG A 1 91 ? 14.266 -7.57 -8.555 1 96.94 91 ARG A O 1
ATOM 682 N N . THR A 1 92 ? 12.305 -6.828 -9.273 1 97.44 92 THR A N 1
ATOM 683 C CA . THR A 1 92 ? 11.578 -7.965 -8.727 1 97.44 92 THR A CA 1
ATOM 684 C C . THR A 1 92 ? 12.031 -9.266 -9.383 1 97.44 92 THR A C 1
ATOM 686 O O . THR A 1 92 ? 12.32 -10.25 -8.695 1 97.44 92 THR A O 1
ATOM 689 N N . VAL A 1 93 ? 12.148 -9.234 -10.672 1 98 93 VAL A N 1
ATOM 690 C CA . VAL A 1 93 ? 12.555 -10.414 -11.422 1 98 93 VAL A CA 1
ATOM 691 C C . VAL A 1 93 ? 14 -10.773 -11.086 1 98 93 VAL A C 1
ATOM 693 O O . VAL A 1 93 ? 14.344 -11.945 -10.93 1 98 93 VAL A O 1
ATOM 696 N N . GLN A 1 94 ? 14.805 -9.781 -11.023 1 98 94 GLN A N 1
ATOM 697 C CA . GLN A 1 94 ? 16.203 -10 -10.648 1 98 94 GLN A CA 1
ATOM 698 C C . GLN A 1 94 ? 16.297 -10.68 -9.281 1 98 94 GLN A C 1
ATOM 700 O O . GLN A 1 94 ? 17.062 -11.625 -9.109 1 98 94 GLN A O 1
ATOM 705 N N . ARG A 1 95 ? 15.57 -10.266 -8.344 1 97.81 95 ARG A N 1
ATOM 706 C CA . ARG A 1 95 ? 15.578 -10.828 -7.004 1 97.81 95 ARG A CA 1
ATOM 707 C C . ARG A 1 95 ? 15.062 -12.266 -7.012 1 97.81 95 ARG A C 1
ATOM 709 O O . ARG A 1 95 ? 15.617 -13.133 -6.332 1 97.81 95 ARG A O 1
ATOM 716 N N . LEU A 1 96 ? 14.039 -12.516 -7.762 1 98.31 96 LEU A N 1
ATOM 717 C CA . LEU A 1 96 ? 13.477 -13.852 -7.867 1 98.31 96 LEU A CA 1
ATOM 718 C C . LEU A 1 96 ? 14.461 -14.805 -8.539 1 98.31 96 LEU A C 1
ATOM 720 O O . LEU A 1 96 ? 14.547 -15.977 -8.164 1 98.31 96 LEU A O 1
ATOM 724 N N . GLU A 1 97 ? 15.133 -14.258 -9.508 1 98.44 97 GLU A N 1
ATOM 725 C CA . GLU A 1 97 ? 16.141 -15.062 -10.203 1 98.44 97 GLU A CA 1
ATOM 726 C C . GLU A 1 97 ? 17.297 -15.406 -9.273 1 98.44 97 GLU A C 1
ATOM 728 O O . GLU A 1 97 ? 17.75 -16.547 -9.242 1 98.44 97 GLU A O 1
ATOM 733 N N . GLN A 1 98 ? 17.75 -14.438 -8.586 1 97.94 98 GLN A N 1
ATOM 734 C CA . GLN A 1 98 ? 18.828 -14.648 -7.621 1 97.94 98 GLN A CA 1
ATOM 735 C C . GLN A 1 98 ? 18.422 -15.672 -6.562 1 97.94 98 GLN A C 1
ATOM 737 O O . GLN A 1 98 ? 19.266 -16.453 -6.105 1 97.94 98 GLN A O 1
ATOM 742 N N . ALA A 1 99 ? 17.188 -15.766 -6.219 1 97.38 99 ALA A N 1
ATOM 743 C CA . ALA A 1 99 ? 16.672 -16.703 -5.223 1 97.38 99 ALA A CA 1
ATOM 744 C C . ALA A 1 99 ? 16.422 -18.078 -5.84 1 97.38 99 ALA A C 1
ATOM 746 O O . ALA A 1 99 ? 16.094 -19.031 -5.129 1 97.38 99 ALA A O 1
ATOM 747 N N . GLY A 1 100 ? 16.5 -18.125 -7.188 1 97.88 100 GLY A N 1
ATOM 748 C CA . GLY A 1 100 ? 16.391 -19.406 -7.883 1 97.88 100 GLY A CA 1
ATOM 749 C C . GLY A 1 100 ? 14.953 -19.766 -8.234 1 97.88 100 GLY A C 1
ATOM 750 O O . GLY A 1 100 ? 14.664 -20.906 -8.594 1 97.88 100 GLY A O 1
ATOM 751 N N . PHE A 1 101 ? 13.984 -18.828 -8.18 1 98.44 101 PHE A N 1
ATOM 752 C CA . PHE A 1 101 ? 12.57 -19.141 -8.352 1 98.44 101 PHE A CA 1
ATOM 753 C C . PHE A 1 101 ? 12.141 -18.906 -9.797 1 98.44 101 PHE A C 1
ATOM 755 O O . PHE A 1 101 ? 11.125 -19.453 -10.242 1 98.44 101 PHE A O 1
ATOM 762 N N . VAL A 1 102 ? 12.938 -18.047 -10.51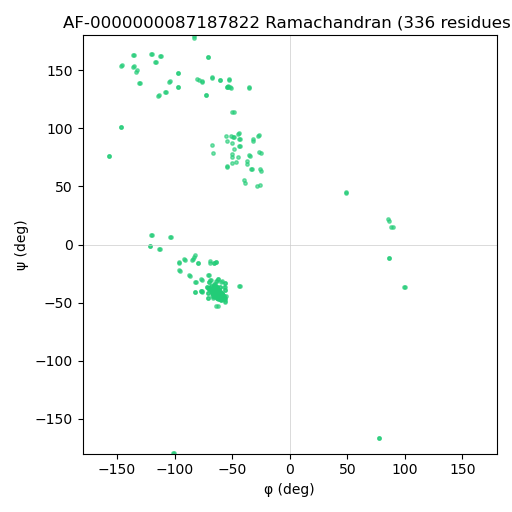6 1 98.62 102 VAL A N 1
ATOM 763 C CA . VAL A 1 102 ? 12.648 -17.828 -11.93 1 98.62 102 VAL A CA 1
ATOM 764 C C . VAL A 1 102 ? 13.945 -17.859 -12.734 1 98.62 102 VAL A C 1
ATOM 766 O O . VAL A 1 102 ? 15.031 -17.797 -12.164 1 98.62 102 VAL A O 1
ATOM 769 N N . ARG A 1 103 ? 13.742 -18.016 -13.992 1 98.25 103 ARG A N 1
ATOM 770 C CA . ARG A 1 103 ? 14.828 -17.938 -14.961 1 98.25 103 ARG A CA 1
ATOM 771 C C . ARG A 1 103 ? 14.461 -17.016 -16.125 1 98.25 103 ARG A C 1
ATOM 773 O O . ARG A 1 103 ? 13.312 -17.016 -16.578 1 98.25 103 ARG A O 1
ATOM 780 N N . ARG A 1 104 ? 15.422 -16.266 -16.5 1 97 104 ARG A N 1
ATOM 781 C CA . ARG A 1 104 ? 15.25 -15.391 -17.656 1 97 104 ARG A CA 1
ATOM 782 C C . ARG A 1 104 ? 15.984 -15.938 -18.875 1 97 104 ARG A C 1
ATOM 784 O O . ARG A 1 104 ? 17.078 -16.484 -18.75 1 97 104 ARG A O 1
ATOM 791 N N . SER A 1 105 ? 15.375 -15.82 -19.969 1 95.38 105 SER A N 1
ATOM 792 C CA . SER A 1 105 ? 15.984 -16.234 -21.234 1 95.38 105 SER A CA 1
ATOM 793 C C . SER A 1 105 ? 15.547 -15.328 -22.375 1 95.38 105 SER A C 1
ATOM 795 O O . SER A 1 105 ? 14.508 -14.664 -22.297 1 95.38 105 SER A O 1
ATOM 797 N N . PRO A 1 106 ? 16.391 -15.234 -23.422 1 92.69 106 PRO A N 1
ATOM 798 C CA . PRO A 1 106 ? 15.922 -14.477 -24.594 1 92.69 106 PRO A CA 1
ATOM 799 C C . PRO A 1 106 ? 14.664 -15.078 -25.219 1 92.69 106 PRO A C 1
ATOM 801 O O . PRO A 1 106 ? 14.516 -16.297 -25.266 1 92.69 106 PRO A O 1
ATOM 804 N N . CYS A 1 107 ? 13.812 -14.203 -25.641 1 87.94 107 CYS A N 1
ATOM 805 C CA . CYS A 1 107 ? 12.609 -14.664 -26.328 1 87.94 107 CYS A CA 1
ATOM 806 C C . CYS A 1 107 ? 12.938 -15.164 -27.734 1 87.94 107 CYS A C 1
ATOM 808 O O . CYS A 1 107 ? 13.609 -14.477 -28.5 1 87.94 107 CYS A O 1
ATOM 810 N N . PRO A 1 108 ? 12.508 -16.328 -28.062 1 85.56 108 PRO A N 1
ATOM 811 C CA . PRO A 1 108 ? 12.836 -16.906 -29.359 1 85.56 108 PRO A CA 1
ATOM 812 C C . PRO A 1 108 ? 12.289 -16.094 -30.531 1 85.56 108 PRO A C 1
ATOM 814 O O . PRO A 1 108 ? 12.914 -16.016 -31.594 1 85.56 108 PRO A O 1
ATOM 817 N N . ASP A 1 109 ? 11.203 -15.438 -30.297 1 87.5 109 ASP A N 1
ATOM 818 C CA . ASP A 1 109 ? 10.5 -14.75 -31.375 1 87.5 109 ASP A CA 1
ATOM 819 C C . ASP A 1 109 ? 10.891 -13.281 -31.438 1 87.5 109 ASP A C 1
ATOM 821 O O . ASP A 1 109 ? 10.508 -12.562 -32.375 1 87.5 109 ASP A O 1
ATOM 825 N N . ASP A 1 110 ? 11.469 -12.805 -30.438 1 86.56 110 ASP A N 1
ATOM 826 C CA . ASP A 1 110 ? 11.891 -11.414 -30.328 1 86.56 110 ASP A CA 1
ATOM 827 C C . ASP A 1 110 ? 13.18 -11.297 -29.516 1 86.56 110 ASP A C 1
ATOM 829 O O . ASP A 1 110 ? 13.141 -11.273 -28.281 1 86.56 110 ASP A O 1
ATOM 833 N N . ARG A 1 111 ? 14.281 -11.148 -30.203 1 83 111 ARG A N 1
ATOM 834 C CA . ARG A 1 111 ? 15.602 -11.203 -29.562 1 83 111 ARG A CA 1
ATOM 835 C C . ARG A 1 111 ? 15.781 -10.062 -28.578 1 83 111 ARG A C 1
ATOM 837 O O . ARG A 1 111 ? 16.609 -10.156 -27.656 1 83 111 ARG A O 1
ATOM 844 N N . ARG A 1 112 ? 14.969 -9.109 -28.656 1 86.06 112 ARG A N 1
ATOM 845 C CA . ARG A 1 112 ? 15.094 -7.961 -27.75 1 86.06 112 ARG A CA 1
ATOM 846 C C . ARG A 1 112 ? 14.258 -8.156 -26.5 1 86.06 112 ARG A C 1
ATOM 848 O O . ARG A 1 112 ? 14.445 -7.449 -25.5 1 86.06 112 ARG A O 1
ATOM 855 N N . ALA A 1 113 ? 13.445 -9.148 -26.641 1 91.75 113 ALA A N 1
ATOM 856 C CA . ALA A 1 113 ? 12.562 -9.375 -25.5 1 91.75 113 ALA A CA 1
ATOM 857 C C . ALA A 1 113 ? 13.117 -10.469 -24.578 1 91.75 113 ALA A C 1
ATOM 859 O O . ALA A 1 113 ? 13.852 -11.352 -25.031 1 91.75 113 ALA A O 1
ATOM 860 N N . VAL A 1 114 ? 12.859 -10.344 -23.312 1 94.94 114 VAL A N 1
ATOM 861 C CA . VAL A 1 114 ? 13.289 -11.312 -22.312 1 94.94 114 VAL A CA 1
ATOM 862 C C . VAL A 1 114 ? 12.086 -12.102 -21.812 1 94.94 114 VAL A C 1
ATOM 864 O O . VAL A 1 114 ? 11.039 -11.523 -21.5 1 94.94 114 VAL A O 1
ATOM 867 N N . LEU A 1 115 ? 12.258 -13.438 -21.797 1 96.75 115 LEU A N 1
ATOM 868 C CA . LEU A 1 115 ? 11.234 -14.336 -21.266 1 96.75 115 LEU A CA 1
ATOM 869 C C . LEU A 1 115 ? 11.555 -14.711 -19.812 1 96.75 115 LEU A C 1
ATOM 871 O O . LEU A 1 115 ? 12.703 -14.984 -19.469 1 96.75 115 LEU A O 1
ATOM 875 N N . VAL A 1 116 ? 10.5 -14.664 -18.984 1 98.06 116 VAL A N 1
ATOM 876 C CA . VAL A 1 116 ? 10.609 -15.055 -17.578 1 98.06 116 VAL A CA 1
ATOM 877 C C . VAL A 1 116 ? 9.781 -16.312 -17.328 1 98.06 116 VAL A C 1
ATOM 879 O O . VAL A 1 116 ? 8.617 -16.391 -17.734 1 98.06 116 VAL A O 1
ATOM 882 N N . GLU A 1 117 ? 10.383 -17.297 -16.734 1 98 117 GLU A N 1
ATOM 883 C CA . GLU A 1 117 ? 9.672 -18.531 -16.438 1 98 117 GLU A CA 1
ATOM 884 C C . GLU A 1 117 ? 9.984 -19.016 -15.023 1 98 117 GLU A C 1
ATOM 886 O O . GLU A 1 117 ? 11.062 -18.734 -14.492 1 98 117 GLU A O 1
ATOM 891 N N . SER A 1 118 ? 9.008 -19.75 -14.461 1 97.94 118 SER A N 1
ATOM 892 C CA . SER A 1 118 ? 9.242 -20.328 -13.148 1 97.94 118 SER A CA 1
ATOM 893 C C . SER A 1 118 ? 10.156 -21.547 -13.234 1 97.94 118 SER A C 1
ATOM 895 O O . SER A 1 118 ? 10.047 -22.344 -14.172 1 97.94 118 SER A O 1
ATOM 897 N N . THR A 1 119 ? 11.039 -21.656 -12.289 1 98.25 119 THR A N 1
ATOM 898 C CA . THR A 1 119 ? 11.852 -22.859 -12.156 1 98.25 119 THR A CA 1
ATOM 899 C C . THR A 1 119 ? 11.086 -23.938 -11.398 1 98.25 119 THR A C 1
ATOM 901 O O . THR A 1 119 ? 9.945 -23.734 -10.984 1 98.25 119 THR A O 1
ATOM 904 N N . VAL A 1 120 ? 11.703 -25.125 -11.234 1 97.56 120 VAL A N 1
ATOM 905 C CA . VAL A 1 120 ? 11.141 -26.203 -10.43 1 97.56 120 VAL A CA 1
ATOM 906 C C . VAL A 1 120 ? 10.953 -25.719 -8.992 1 97.56 120 VAL A C 1
ATOM 908 O O . VAL A 1 120 ? 9.898 -25.938 -8.391 1 97.56 120 VAL A O 1
ATOM 911 N N . ALA A 1 121 ? 11.953 -25.031 -8.5 1 97.31 121 ALA A N 1
ATOM 912 C CA . ALA A 1 121 ? 11.883 -24.484 -7.148 1 97.31 121 ALA A CA 1
ATOM 913 C C . ALA A 1 121 ? 10.758 -23.453 -7.031 1 97.31 121 ALA A C 1
ATOM 915 O O . ALA A 1 121 ? 10.055 -23.406 -6.016 1 97.31 121 ALA A O 1
ATOM 916 N N . GLY A 1 122 ? 10.562 -22.656 -8.086 1 97.75 122 GLY A N 1
ATOM 917 C CA . GLY A 1 122 ? 9.5 -21.656 -8.109 1 97.75 122 GLY A CA 1
ATOM 918 C C . GLY A 1 122 ? 8.117 -22.281 -8.133 1 97.75 122 GLY A C 1
ATOM 919 O O . GLY A 1 122 ? 7.195 -21.781 -7.477 1 97.75 122 GLY A O 1
ATOM 920 N N . ARG A 1 123 ? 7.992 -23.359 -8.859 1 96.69 123 ARG A N 1
ATOM 921 C CA . ARG A 1 123 ? 6.711 -24.047 -8.969 1 96.69 123 ARG A CA 1
ATOM 922 C C . ARG A 1 123 ? 6.324 -24.703 -7.645 1 96.69 123 ARG A C 1
ATOM 924 O O . ARG A 1 123 ? 5.141 -24.797 -7.312 1 96.69 123 ARG A O 1
ATOM 931 N N . ALA A 1 124 ? 7.273 -25.078 -6.953 1 95.56 124 ALA A N 1
ATOM 932 C CA . ALA A 1 124 ? 7.047 -25.766 -5.684 1 95.56 124 ALA A CA 1
ATOM 933 C C . ALA A 1 124 ? 6.457 -24.812 -4.641 1 95.56 124 ALA A C 1
ATOM 935 O O . ALA A 1 124 ? 5.895 -25.25 -3.637 1 95.56 124 ALA A O 1
ATOM 936 N N . LEU A 1 125 ? 6.52 -23.516 -4.867 1 96 125 LEU A N 1
ATOM 937 C CA . LEU A 1 125 ? 6.043 -22.516 -3.926 1 96 125 LEU A CA 1
ATOM 938 C C . LEU A 1 125 ? 4.539 -22.297 -4.078 1 96 125 LEU A C 1
ATOM 940 O O . LEU A 1 125 ? 3.912 -21.656 -3.229 1 96 125 LEU A O 1
ATOM 944 N N . ARG A 1 126 ? 3.984 -22.781 -5.098 1 94.88 126 ARG A N 1
ATOM 945 C CA . ARG A 1 126 ? 2.631 -22.406 -5.484 1 94.88 126 ARG A CA 1
ATOM 946 C C . ARG A 1 126 ? 1.642 -22.656 -4.355 1 94.88 126 ARG A C 1
ATOM 948 O O . ARG A 1 126 ? 0.876 -21.781 -3.973 1 94.88 126 ARG A O 1
ATOM 955 N N . HIS A 1 127 ? 1.7 -23.844 -3.795 1 94.38 127 HIS A N 1
ATOM 956 C CA . HIS A 1 127 ? 0.746 -24.203 -2.752 1 94.38 127 HIS A CA 1
ATOM 957 C C . HIS A 1 127 ? 0.953 -23.359 -1.497 1 94.38 127 HIS A C 1
ATOM 959 O O . HIS A 1 127 ? -0.014 -22.969 -0.839 1 94.38 127 HIS A O 1
ATOM 965 N N . GLU A 1 128 ? 2.189 -23.078 -1.195 1 95.81 128 GLU A N 1
ATOM 966 C CA . GLU A 1 128 ? 2.504 -22.281 -0.023 1 95.81 128 GLU A CA 1
ATOM 967 C C . GLU A 1 128 ? 2.004 -20.844 -0.193 1 95.81 128 GLU A C 1
ATOM 969 O O . GLU A 1 128 ? 1.448 -20.266 0.741 1 95.81 128 GLU A O 1
ATOM 974 N N . VAL A 1 129 ? 2.113 -20.328 -1.323 1 95.81 129 VAL A N 1
ATOM 975 C CA . VAL A 1 129 ? 1.675 -18.969 -1.594 1 95.81 129 VAL A CA 1
ATOM 976 C C . VAL A 1 129 ? 0.15 -18.906 -1.557 1 95.81 129 VAL A C 1
ATOM 978 O O . VAL A 1 129 ? -0.421 -17.938 -1.04 1 95.81 129 VAL A O 1
ATOM 981 N N . GLU A 1 130 ? -0.489 -19.922 -2.053 1 94.44 130 GLU A N 1
ATOM 982 C CA . GLU A 1 130 ? -1.946 -19.969 -1.982 1 94.44 130 GLU A CA 1
ATOM 983 C C . GLU A 1 130 ? -2.428 -20 -0.535 1 94.44 130 GLU A C 1
ATOM 985 O O . GLU A 1 130 ? -3.416 -19.344 -0.19 1 94.44 130 GLU A O 1
ATOM 990 N N . ARG A 1 131 ? -1.749 -20.75 0.246 1 95.25 131 ARG A N 1
ATOM 991 C CA . ARG A 1 131 ? -2.068 -20.797 1.669 1 95.25 131 ARG A CA 1
ATOM 992 C C . ARG A 1 131 ? -1.873 -19.422 2.314 1 95.25 131 ARG A C 1
ATOM 994 O O . ARG A 1 131 ? -2.697 -18.984 3.121 1 95.25 131 ARG A O 1
ATOM 1001 N N . VAL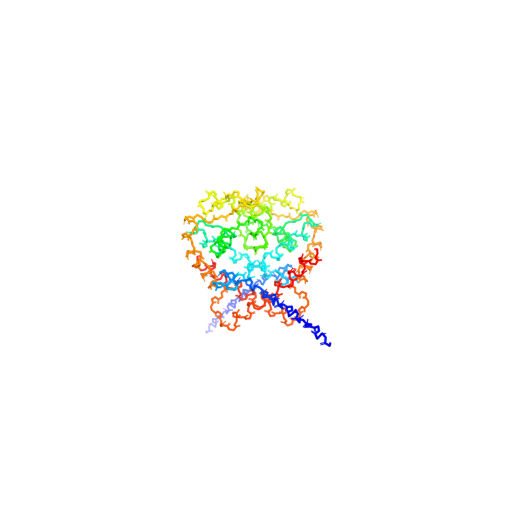 A 1 132 ? -0.81 -18.781 1.984 1 95.81 132 VAL A N 1
ATOM 1002 C CA . VAL A 1 132 ? -0.517 -17.453 2.514 1 95.81 132 VAL A CA 1
ATOM 1003 C C . VAL A 1 132 ? -1.648 -16.484 2.154 1 95.81 132 VAL A C 1
ATOM 1005 O O . VAL A 1 132 ? -2.113 -15.727 3.004 1 95.81 132 VAL A O 1
ATOM 1008 N N . TRP A 1 133 ? -2.156 -16.531 0.94 1 95.81 133 TRP A N 1
ATOM 1009 C CA . TRP A 1 133 ? -3.209 -15.617 0.509 1 95.81 133 TRP A CA 1
ATOM 1010 C C . TRP A 1 133 ? -4.527 -15.945 1.205 1 95.81 133 TRP A C 1
ATOM 1012 O O . TRP A 1 133 ? -5.316 -15.039 1.501 1 95.81 133 TRP A O 1
ATOM 1022 N N . THR A 1 134 ? -4.707 -17.219 1.472 1 95.88 134 THR A N 1
ATOM 1023 C CA . THR A 1 134 ? -5.887 -17.609 2.232 1 95.88 134 THR A CA 1
ATOM 1024 C C . THR A 1 134 ? -5.828 -17.062 3.652 1 95.88 134 THR A C 1
ATOM 1026 O O . THR A 1 134 ? -6.816 -16.516 4.156 1 95.88 134 THR A O 1
ATOM 1029 N N . GLU A 1 135 ? -4.688 -17.188 4.254 1 96.38 135 GLU A N 1
ATOM 1030 C CA . GLU A 1 135 ? -4.492 -16.656 5.605 1 96.38 135 GLU A CA 1
ATOM 1031 C C . GLU A 1 135 ? -4.633 -15.141 5.633 1 96.38 135 GLU A C 1
ATOM 1033 O O . GLU A 1 135 ? -5.234 -14.586 6.555 1 96.38 135 GLU A O 1
ATOM 1038 N N . LEU A 1 136 ? -4.133 -14.469 4.664 1 96.94 136 LEU A N 1
ATOM 1039 C CA . LEU A 1 136 ? -4.215 -13.023 4.555 1 96.94 136 LEU A CA 1
ATOM 1040 C C . LEU A 1 136 ? -5.664 -12.57 4.391 1 96.94 136 LEU A C 1
ATOM 1042 O O . LEU A 1 136 ? -6.086 -11.594 5.016 1 96.94 136 LEU A O 1
ATOM 1046 N N . GLU A 1 137 ? -6.398 -13.273 3.562 1 97.56 137 GLU A N 1
ATOM 1047 C CA . GLU A 1 137 ? -7.824 -13 3.377 1 97.56 137 GLU A CA 1
ATOM 1048 C C . GLU A 1 137 ? -8.586 -13.148 4.688 1 97.56 137 GLU A C 1
ATOM 1050 O O . GLU A 1 137 ? -9.43 -12.312 5.02 1 97.56 137 GLU A O 1
ATOM 1055 N N . GLU A 1 138 ? -8.219 -14.18 5.402 1 96.75 138 GLU A N 1
ATOM 1056 C CA . GLU A 1 138 ? -8.859 -14.414 6.691 1 96.75 138 GLU A CA 1
ATOM 1057 C C . GLU A 1 138 ? -8.523 -13.297 7.684 1 96.75 138 GLU A C 1
ATOM 1059 O O . GLU A 1 138 ? -9.383 -12.859 8.445 1 96.75 138 GLU A O 1
ATOM 1064 N N . ALA A 1 139 ? -7.332 -12.844 7.688 1 97 139 ALA A N 1
ATOM 1065 C CA . ALA A 1 139 ? -6.922 -11.75 8.555 1 97 139 ALA A CA 1
ATOM 1066 C C . ALA A 1 139 ? -7.723 -10.484 8.258 1 97 139 ALA A C 1
ATOM 1068 O O . ALA A 1 139 ? -8.109 -9.758 9.172 1 97 139 ALA A O 1
ATOM 1069 N N . ALA A 1 140 ? -8.039 -10.25 6.988 1 97.75 140 ALA A N 1
ATOM 1070 C CA . ALA A 1 140 ? -8.711 -9.023 6.566 1 97.75 140 ALA A CA 1
ATOM 1071 C C . ALA A 1 140 ? -10.219 -9.117 6.793 1 97.75 140 ALA A C 1
ATOM 1073 O O . ALA A 1 140 ? -10.867 -8.125 7.117 1 97.75 140 ALA A O 1
ATOM 1074 N N . THR A 1 141 ? -10.742 -10.32 6.656 1 97.56 141 THR A N 1
ATOM 1075 C CA . THR A 1 141 ? -12.195 -10.406 6.562 1 97.56 141 THR A CA 1
ATOM 1076 C C . THR A 1 141 ? -12.758 -11.281 7.68 1 97.56 141 THR A C 1
ATOM 1078 O O . THR A 1 141 ? -13.961 -11.539 7.723 1 97.56 141 THR A O 1
ATOM 1081 N N . GLY A 1 142 ? -11.883 -11.797 8.484 1 94.19 142 GLY A N 1
ATOM 1082 C CA . GLY A 1 142 ? -12.352 -12.656 9.555 1 94.19 142 GLY A CA 1
ATOM 1083 C C . GLY A 1 142 ? -13.461 -12.031 10.383 1 94.19 142 GLY A C 1
ATOM 1084 O O . GLY A 1 142 ? -13.398 -10.844 10.711 1 94.19 142 GLY A O 1
ATOM 1085 N N . GLY A 1 143 ? -14.523 -12.773 10.688 1 91.81 143 GLY A N 1
ATOM 1086 C CA . GLY A 1 143 ? -15.609 -12.312 11.531 1 91.81 143 GLY A CA 1
ATOM 1087 C C . GLY A 1 143 ? -16.672 -11.547 10.773 1 91.81 143 GLY A C 1
ATOM 1088 O O . GLY A 1 143 ? -17.734 -11.242 11.328 1 91.81 143 GLY A O 1
ATOM 1089 N N . LEU A 1 144 ? -16.391 -11.18 9.539 1 95.31 144 LEU A N 1
ATOM 1090 C CA . LEU A 1 144 ? -17.391 -10.516 8.727 1 95.31 144 LEU A CA 1
ATOM 1091 C C . LEU A 1 144 ? -18.391 -11.523 8.148 1 95.31 144 LEU A C 1
ATOM 1093 O O . LEU A 1 144 ? -17.984 -12.609 7.727 1 95.31 144 LEU A O 1
ATOM 1097 N N . ALA A 1 145 ? -19.625 -11.117 8.117 1 96 145 ALA A N 1
ATOM 1098 C CA . ALA A 1 145 ? -20.625 -11.906 7.41 1 96 145 ALA A CA 1
ATOM 1099 C C . ALA A 1 145 ? -20.422 -11.836 5.902 1 96 145 ALA A C 1
ATOM 1101 O O . ALA A 1 145 ? -19.734 -10.938 5.406 1 96 145 ALA A O 1
ATOM 1102 N N . ALA A 1 146 ? -21 -12.781 5.203 1 95.62 146 ALA A N 1
ATOM 1103 C CA . ALA A 1 146 ? -20.844 -12.859 3.752 1 95.62 146 ALA A CA 1
ATOM 1104 C C . ALA A 1 146 ? -21.266 -11.562 3.08 1 95.62 146 ALA A C 1
ATOM 1106 O O . ALA A 1 146 ? -20.609 -11.086 2.146 1 95.62 146 ALA A O 1
ATOM 1107 N N . GLU A 1 147 ? -22.297 -11.008 3.588 1 95.19 147 GLU A N 1
ATOM 1108 C CA . GLU A 1 147 ? -22.812 -9.758 3.021 1 95.19 147 GLU A CA 1
ATOM 1109 C C . GLU A 1 147 ? -21.844 -8.602 3.268 1 95.19 147 GLU A C 1
ATOM 1111 O O . GLU A 1 147 ? -21.688 -7.73 2.414 1 95.19 147 GLU A O 1
ATOM 1116 N N . GLU A 1 148 ? -21.219 -8.641 4.406 1 95 148 GLU A N 1
ATOM 1117 C CA . GLU A 1 148 ? -20.25 -7.602 4.75 1 95 148 GLU A CA 1
ATOM 1118 C C . GLU A 1 148 ? -19 -7.711 3.889 1 95 148 GLU A C 1
ATOM 1120 O O . GLU A 1 148 ? -18.438 -6.699 3.469 1 95 148 GLU A O 1
ATOM 1125 N N . ARG A 1 149 ? -18.625 -8.914 3.631 1 96.56 149 ARG A N 1
ATOM 1126 C CA . ARG A 1 149 ? -17.469 -9.141 2.766 1 96.56 149 ARG A CA 1
ATOM 1127 C C . ARG A 1 149 ? -17.734 -8.648 1.348 1 96.56 149 ARG A C 1
ATOM 1129 O O . ARG A 1 149 ? -16.891 -7.988 0.739 1 96.5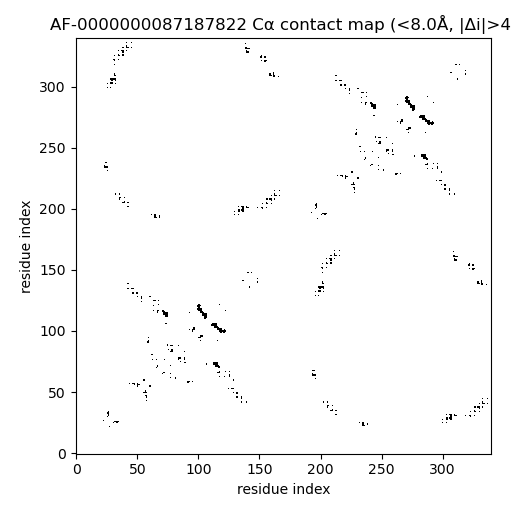6 149 ARG A O 1
ATOM 1136 N N . THR A 1 150 ? -18.875 -8.945 0.923 1 96.31 150 THR A N 1
ATOM 1137 C CA . THR A 1 150 ? -19.281 -8.516 -0.415 1 96.31 150 THR A CA 1
ATOM 1138 C C . THR A 1 150 ? -19.344 -6.996 -0.503 1 96.31 150 THR A C 1
ATOM 1140 O O . THR A 1 150 ? -18.906 -6.41 -1.492 1 96.31 150 THR A O 1
ATOM 1143 N N . ALA A 1 151 ? -19.859 -6.398 0.501 1 95.12 151 ALA A N 1
ATOM 1144 C CA . ALA A 1 151 ? -19.953 -4.941 0.539 1 95.12 151 ALA A CA 1
ATOM 1145 C C . ALA A 1 151 ? -18.562 -4.309 0.55 1 95.12 151 ALA A C 1
ATOM 1147 O O . ALA A 1 151 ? -18.328 -3.307 -0.129 1 95.12 151 ALA A O 1
ATOM 1148 N N . ALA A 1 152 ? -17.672 -4.906 1.325 1 97.44 152 ALA A N 1
ATOM 1149 C CA . ALA A 1 152 ? -16.297 -4.402 1.382 1 97.44 152 ALA A CA 1
ATOM 1150 C C . ALA A 1 152 ? -15.617 -4.508 0.021 1 97.44 152 ALA A C 1
ATOM 1152 O O . ALA A 1 152 ? -14.961 -3.568 -0.427 1 97.44 152 ALA A O 1
ATOM 1153 N N . LEU A 1 153 ? -15.836 -5.59 -0.604 1 97.69 153 LEU A N 1
ATOM 1154 C CA . LEU A 1 153 ? -15.242 -5.809 -1.92 1 97.69 153 LEU A CA 1
ATOM 1155 C C . LEU A 1 153 ? -15.789 -4.805 -2.932 1 97.69 153 LEU A C 1
ATOM 1157 O O . LEU A 1 153 ? -15.023 -4.215 -3.699 1 97.69 153 LEU A O 1
ATOM 1161 N N . ARG A 1 154 ? -17.047 -4.59 -2.904 1 96.5 154 ARG A N 1
ATOM 1162 C CA . ARG A 1 154 ? -17.672 -3.646 -3.826 1 96.5 154 ARG A CA 1
ATOM 1163 C C . ARG A 1 154 ? -17.141 -2.232 -3.604 1 96.5 154 ARG A C 1
ATOM 1165 O O . ARG A 1 154 ? -16.891 -1.501 -4.562 1 96.5 154 ARG A O 1
ATOM 1172 N N . ALA A 1 155 ? -17.031 -1.867 -2.379 1 97.06 155 ALA A N 1
ATOM 1173 C CA . ALA A 1 155 ? -16.5 -0.546 -2.051 1 97.06 155 ALA A CA 1
ATOM 1174 C C . ALA A 1 155 ? -15.07 -0.381 -2.57 1 97.06 155 ALA A C 1
ATOM 1176 O O . ALA A 1 155 ? -14.734 0.647 -3.162 1 97.06 155 ALA A O 1
ATOM 1177 N N . LEU A 1 156 ? -14.258 -1.376 -2.355 1 97.75 156 LEU A N 1
ATOM 1178 C CA . LEU A 1 156 ? -12.875 -1.345 -2.82 1 97.75 156 LEU A CA 1
ATOM 1179 C C . LEU A 1 156 ? -12.812 -1.272 -4.34 1 97.75 156 LEU A C 1
ATOM 1181 O O . LEU A 1 156 ? -11.992 -0.54 -4.898 1 97.75 156 LEU A O 1
ATOM 1185 N N . GLU A 1 157 ? -13.656 -1.966 -4.977 1 96.62 157 GLU A N 1
ATOM 1186 C CA . GLU A 1 157 ? -13.68 -1.967 -6.434 1 96.62 157 GLU A CA 1
ATOM 1187 C C . GLU A 1 157 ? -14.094 -0.601 -6.98 1 96.62 157 GLU A C 1
ATOM 1189 O O . GLU A 1 157 ? -13.555 -0.145 -7.992 1 96.62 157 GLU A O 1
ATOM 1194 N N . ARG A 1 158 ? -15.016 0.019 -6.34 1 96.62 158 ARG A N 1
ATOM 1195 C CA . ARG A 1 158 ? -15.43 1.355 -6.758 1 96.62 158 ARG A CA 1
ATOM 1196 C C . ARG A 1 158 ? -14.297 2.357 -6.586 1 96.62 158 ARG A C 1
ATOM 1198 O O . ARG A 1 158 ? -14.062 3.197 -7.457 1 96.62 158 ARG A O 1
ATOM 1205 N N . LEU A 1 159 ? -13.602 2.262 -5.477 1 97.94 159 LEU A N 1
ATOM 1206 C CA . LEU A 1 159 ? -12.445 3.119 -5.242 1 97.94 159 LEU A CA 1
ATOM 1207 C C . LEU A 1 159 ? -11.375 2.879 -6.297 1 97.94 159 LEU A C 1
ATOM 1209 O O . LEU A 1 159 ? -10.773 3.828 -6.805 1 97.94 159 LEU A O 1
ATOM 1213 N N . GLU A 1 160 ? -11.18 1.632 -6.578 1 96.44 160 GLU A N 1
ATOM 1214 C CA . GLU A 1 160 ? -10.195 1.272 -7.598 1 96.44 160 GLU A CA 1
ATOM 1215 C C . GLU A 1 160 ? -10.547 1.891 -8.945 1 96.44 160 GLU A C 1
ATOM 1217 O O . GLU A 1 160 ? -9.68 2.424 -9.633 1 96.44 160 GLU A O 1
ATOM 1222 N N . GLU A 1 161 ? -11.773 1.766 -9.312 1 95.81 161 GLU A N 1
ATOM 1223 C CA . GLU A 1 161 ? -12.234 2.318 -10.586 1 95.81 161 GLU A CA 1
ATOM 1224 C C . GLU A 1 161 ? -11.992 3.824 -10.648 1 95.81 161 GLU A C 1
ATOM 1226 O O . GLU A 1 161 ? -11.531 4.34 -11.672 1 95.81 161 GLU A O 1
ATOM 1231 N N . ASN A 1 162 ? -12.281 4.508 -9.586 1 96.12 162 ASN A N 1
ATOM 1232 C CA . ASN A 1 162 ? -12.047 5.949 -9.523 1 96.12 162 ASN A CA 1
ATOM 1233 C C . ASN A 1 162 ? -10.562 6.281 -9.672 1 96.12 162 ASN A C 1
ATOM 1235 O O . ASN A 1 162 ? -10.203 7.172 -10.445 1 96.12 162 ASN A O 1
ATOM 1239 N N . LEU A 1 163 ? -9.797 5.566 -8.977 1 96.56 163 LEU A N 1
ATOM 1240 C CA . LEU A 1 163 ? -8.359 5.82 -9 1 96.56 163 LEU A CA 1
ATOM 1241 C C . LEU A 1 163 ? -7.773 5.5 -10.367 1 96.56 163 LEU A C 1
ATOM 1243 O O . LEU A 1 163 ? -6.91 6.227 -10.859 1 96.56 163 LEU A O 1
ATOM 1247 N N . ALA A 1 164 ? -8.273 4.441 -10.977 1 93.06 164 ALA A N 1
ATOM 1248 C CA . ALA A 1 164 ? -7.793 4.051 -12.297 1 93.06 164 ALA A CA 1
ATOM 1249 C C . ALA A 1 164 ? -8.133 5.109 -13.336 1 93.06 164 ALA A C 1
ATOM 1251 O O . ALA A 1 164 ? -7.328 5.395 -14.227 1 93.06 164 ALA A O 1
ATOM 1252 N N . ARG A 1 165 ? -9.297 5.684 -13.203 1 92 165 ARG A N 1
ATOM 1253 C CA . ARG A 1 165 ? -9.703 6.746 -14.117 1 92 165 ARG A CA 1
ATOM 1254 C C . ARG A 1 165 ? -8.805 7.969 -13.977 1 92 165 ARG A C 1
ATOM 1256 O O . ARG A 1 165 ? -8.445 8.602 -14.969 1 92 165 ARG A O 1
ATOM 1263 N N . THR A 1 166 ? -8.508 8.203 -12.789 1 89.5 166 THR A N 1
ATOM 1264 C CA . THR A 1 166 ? -7.633 9.344 -12.523 1 89.5 166 THR A CA 1
ATOM 1265 C C . THR A 1 166 ? -6.234 9.086 -13.07 1 89.5 166 THR A C 1
ATOM 1267 O O . THR A 1 166 ? -5.617 9.977 -13.664 1 89.5 166 THR A O 1
ATOM 1270 N N . ALA A 1 167 ? -5.723 7.902 -12.914 1 85.62 167 ALA A N 1
ATOM 1271 C CA . ALA A 1 167 ? -4.395 7.539 -13.398 1 85.62 167 ALA A CA 1
ATOM 1272 C C . ALA A 1 167 ? -4.34 7.566 -14.922 1 85.62 167 ALA A C 1
ATOM 1274 O O . ALA A 1 167 ? -3.311 7.91 -15.508 1 85.62 167 ALA A O 1
ATOM 1275 N N . ALA A 1 168 ? -5.469 7.18 -15.539 1 79.06 168 ALA A N 1
ATOM 1276 C CA . ALA A 1 168 ? -5.535 7.145 -17 1 79.06 168 ALA A CA 1
ATOM 1277 C C . ALA A 1 168 ? -5.707 8.547 -17.578 1 79.06 168 ALA A C 1
ATOM 1279 O O . ALA A 1 168 ? -5.328 8.805 -18.719 1 79.06 168 ALA A O 1
ATOM 1280 N N . GLY A 1 169 ? -6.539 9.328 -16.875 1 70.25 169 GLY A N 1
ATOM 1281 C CA . GLY A 1 169 ? -6.871 10.648 -17.391 1 70.25 169 GLY A CA 1
ATOM 1282 C C . GLY A 1 169 ? -5.793 11.68 -17.125 1 70.25 169 GLY A C 1
ATOM 1283 O O . GLY A 1 169 ? -5.867 12.805 -17.609 1 70.25 169 GLY A O 1
ATOM 1284 N N . GLY A 1 170 ? -4.816 11.531 -16.266 1 56.09 170 GLY A N 1
ATOM 1285 C CA . GLY A 1 170 ? -3.75 12.492 -16.031 1 56.09 170 GLY A CA 1
ATOM 1286 C C . GLY A 1 170 ? -2.486 12.18 -16.812 1 56.09 170 GLY A C 1
ATOM 1287 O O . GLY A 1 170 ? -2.312 11.07 -17.297 1 56.09 170 GLY A O 1
ATOM 1288 N N . MET B 1 1 ? -30.344 -15.461 -68.812 1 29.73 1 MET B N 1
ATOM 1289 C CA . MET B 1 1 ? -30.938 -15.109 -67.562 1 29.73 1 MET B CA 1
ATOM 1290 C C . MET B 1 1 ? -30.078 -15.625 -66.375 1 29.73 1 MET B C 1
ATOM 1292 O O . MET B 1 1 ? -30.203 -16.781 -66 1 29.73 1 MET B O 1
ATOM 1296 N N . SER B 1 2 ? -28.688 -15.273 -66.438 1 28.03 2 SER B N 1
ATOM 1297 C CA . SER B 1 2 ? -27.531 -15.656 -65.625 1 28.03 2 SER B CA 1
ATOM 1298 C C . SER B 1 2 ? -27.625 -15.117 -64.188 1 28.03 2 SER B C 1
ATOM 1300 O O . SER B 1 2 ? -27.656 -13.906 -64 1 28.03 2 SER B O 1
ATOM 1302 N N . ARG B 1 3 ? -28.422 -15.789 -63.375 1 30.31 3 ARG B N 1
ATOM 1303 C CA . ARG B 1 3 ? -28.656 -15.484 -61.969 1 30.31 3 ARG B CA 1
ATOM 1304 C C . ARG B 1 3 ? -27.344 -15.422 -61.188 1 30.31 3 ARG B C 1
ATOM 1306 O O . ARG B 1 3 ? -26.578 -16.391 -61.188 1 30.31 3 ARG B O 1
ATOM 1313 N N . SER B 1 4 ? -26.734 -14.188 -61.156 1 33.56 4 SER B N 1
ATOM 1314 C CA . SER B 1 4 ? -25.562 -13.805 -60.375 1 33.56 4 SER B CA 1
ATOM 1315 C C . SER B 1 4 ? -25.734 -14.188 -58.906 1 33.56 4 SER B C 1
ATOM 1317 O O . SER B 1 4 ? -26.734 -13.852 -58.281 1 33.56 4 SER B O 1
ATOM 1319 N N . ARG B 1 5 ? -25.25 -15.375 -58.531 1 33.75 5 ARG B N 1
ATOM 1320 C CA . ARG B 1 5 ? -25.141 -15.898 -57.188 1 33.75 5 ARG B CA 1
ATOM 1321 C C . ARG B 1 5 ? -24.469 -14.891 -56.25 1 33.75 5 ARG B C 1
ATOM 1323 O O . ARG B 1 5 ? -23.297 -14.562 -56.438 1 33.75 5 ARG B O 1
ATOM 1330 N N . SER B 1 6 ? -25.219 -13.844 -55.844 1 35.78 6 SER B N 1
ATOM 1331 C CA . SER B 1 6 ? -24.734 -12.938 -54.812 1 35.78 6 SER B CA 1
ATOM 1332 C C . SER B 1 6 ? -24.344 -13.695 -53.562 1 35.78 6 SER B C 1
ATOM 1334 O O . SER B 1 6 ? -25.172 -14.359 -52.938 1 35.78 6 SER B O 1
ATOM 1336 N N . GLY B 1 7 ? -23.281 -14.523 -53.625 1 32.97 7 GLY B N 1
ATOM 1337 C CA . GLY B 1 7 ? -22.812 -15.18 -52.438 1 32.97 7 GLY B CA 1
ATOM 1338 C C . GLY B 1 7 ? -22.641 -14.227 -51.25 1 32.97 7 GLY B C 1
ATOM 1339 O O . GLY B 1 7 ? -22.016 -13.18 -51.375 1 32.97 7 GLY B O 1
ATOM 1340 N N . ASN B 1 8 ? -23.703 -14.102 -50.406 1 33.28 8 ASN B N 1
ATOM 1341 C CA . ASN B 1 8 ? -23.719 -13.414 -49.125 1 33.28 8 ASN B CA 1
ATOM 1342 C C . ASN B 1 8 ? -22.531 -13.836 -48.25 1 33.28 8 ASN B C 1
ATOM 1344 O O . ASN B 1 8 ? -22.406 -15.008 -47.906 1 33.28 8 ASN B O 1
ATOM 1348 N N . ALA B 1 9 ? -21.344 -13.219 -48.5 1 37.38 9 ALA B N 1
ATOM 1349 C CA . ALA B 1 9 ? -20.203 -13.305 -47.594 1 37.38 9 ALA B CA 1
ATOM 1350 C C . ALA B 1 9 ? -20.641 -13.062 -46.156 1 37.38 9 ALA B C 1
ATOM 1352 O O . ALA B 1 9 ? -21.062 -11.961 -45.781 1 37.38 9 ALA B O 1
ATOM 1353 N N . GLY B 1 10 ? -21.375 -14.031 -45.562 1 33.44 10 GLY B N 1
ATOM 1354 C CA . GLY B 1 10 ? -21.578 -13.891 -44.125 1 33.44 10 GLY B CA 1
ATOM 1355 C C . GLY B 1 10 ? -20.328 -13.492 -43.375 1 33.44 10 GLY B C 1
ATOM 1356 O O . GLY B 1 10 ? -19.266 -14.094 -43.594 1 33.44 10 GLY B O 1
ATOM 1357 N N . SER B 1 11 ? -20.109 -12.188 -43.219 1 39.34 11 SER B N 1
ATOM 1358 C CA . SER B 1 11 ? -19.031 -11.68 -42.375 1 39.34 11 SER B CA 1
ATOM 1359 C C . SER B 1 11 ? -18.969 -12.422 -41.031 1 39.34 11 SER B C 1
ATOM 1361 O O . SER B 1 11 ? -20 -12.578 -40.375 1 39.34 11 SER B O 1
ATOM 1363 N N . PRO B 1 12 ? -18.125 -13.469 -40.906 1 37.5 12 PRO B N 1
ATOM 1364 C CA . PRO B 1 12 ? -18 -14.07 -39.594 1 37.5 12 PRO B CA 1
ATOM 1365 C C . PRO B 1 12 ? -17.891 -13.023 -38.469 1 37.5 12 PRO B C 1
ATOM 1367 O O . PRO B 1 12 ? -17.125 -12.062 -38.594 1 37.5 12 PRO B O 1
ATOM 1370 N N . GLU B 1 13 ? -19.031 -12.508 -37.969 1 35.34 13 GLU B N 1
ATOM 1371 C CA . GLU B 1 13 ? -19 -11.781 -36.719 1 35.34 13 GLU B CA 1
ATOM 1372 C C . GLU B 1 13 ? -18.062 -12.445 -35.719 1 35.34 13 GLU B C 1
ATOM 1374 O O . GLU B 1 13 ? -18.359 -13.523 -35.188 1 35.34 13 GLU B O 1
ATOM 1379 N N . GLU B 1 14 ? -16.797 -12.664 -36.062 1 36.34 14 GLU B N 1
ATOM 1380 C CA . GLU B 1 14 ? -15.883 -13 -34.969 1 36.34 14 GLU B CA 1
ATOM 1381 C C . GLU B 1 14 ? -16.234 -12.219 -33.719 1 36.34 14 GLU B C 1
ATOM 1383 O O . GLU B 1 14 ? -16.156 -10.984 -33.719 1 36.34 14 GLU B O 1
ATOM 1388 N N . THR B 1 15 ? -17.375 -12.594 -33.156 1 34.41 15 THR B N 1
ATOM 1389 C CA . THR B 1 15 ? -17.641 -12.055 -31.812 1 34.41 15 THR B CA 1
ATOM 1390 C C . THR B 1 15 ? -16.328 -11.859 -31.047 1 34.41 15 THR B C 1
ATOM 1392 O O . THR B 1 15 ? -15.492 -12.75 -31 1 34.41 15 THR B O 1
ATOM 1395 N N . ALA B 1 16 ? -15.797 -10.711 -31.172 1 37.28 16 ALA B N 1
ATOM 1396 C CA . ALA B 1 16 ? -14.766 -10.266 -30.25 1 37.28 16 ALA B CA 1
ATOM 1397 C C . ALA B 1 16 ? -14.93 -10.93 -28.875 1 37.28 16 ALA B C 1
ATOM 1399 O O . ALA B 1 16 ? -15.859 -10.609 -28.141 1 37.28 16 ALA B O 1
ATOM 1400 N N . ASP B 1 17 ? -15.062 -12.227 -28.766 1 34.97 17 ASP B N 1
ATOM 1401 C CA . ASP B 1 17 ? -15.055 -12.852 -27.453 1 34.97 17 ASP B CA 1
ATOM 1402 C C . ASP B 1 17 ? -14.141 -12.102 -26.484 1 34.97 17 ASP B C 1
ATOM 1404 O O . ASP B 1 17 ? -12.938 -11.992 -26.719 1 34.97 17 ASP B O 1
ATOM 1408 N N . GLY B 1 18 ? -14.406 -10.914 -26.125 1 37.25 18 GLY B N 1
ATOM 1409 C CA . GLY B 1 18 ? -13.727 -10.156 -25.094 1 37.25 18 GLY B CA 1
ATOM 1410 C C . GLY B 1 18 ? -13.062 -11.031 -24.047 1 37.25 18 GLY B C 1
ATOM 1411 O O . GLY B 1 18 ? -13.742 -11.656 -23.219 1 37.25 18 GLY B O 1
ATOM 1412 N N . ALA B 1 19 ? -12.117 -11.828 -24.297 1 39.97 19 ALA B N 1
ATOM 1413 C CA . ALA B 1 19 ? -11.312 -12.734 -23.469 1 39.97 19 ALA B CA 1
ATOM 1414 C C . ALA B 1 19 ? -11.242 -12.258 -22.031 1 39.97 19 ALA B C 1
ATOM 1416 O O . ALA B 1 19 ? -10.82 -11.125 -21.766 1 39.97 19 ALA B O 1
ATOM 1417 N N . THR B 1 20 ? -12.211 -12.453 -21.188 1 43.97 20 THR B N 1
ATOM 1418 C CA . THR B 1 20 ? -12.297 -12.242 -19.75 1 43.97 20 THR B CA 1
ATOM 1419 C C . THR B 1 20 ? -10.961 -12.523 -19.078 1 43.97 20 THR B C 1
ATOM 1421 O O . THR B 1 20 ? -10.438 -13.641 -19.172 1 43.97 20 THR B O 1
ATOM 1424 N N . VAL B 1 21 ? -10.062 -11.688 -19.172 1 49.31 21 VAL B N 1
ATOM 1425 C CA . VAL B 1 21 ? -8.852 -11.883 -18.375 1 49.31 21 VAL B CA 1
ATOM 1426 C C . VAL B 1 21 ? -9.188 -12.688 -17.125 1 49.31 21 VAL B C 1
ATOM 1428 O O . VAL B 1 21 ? -10.07 -12.312 -16.344 1 49.31 21 VAL B O 1
ATOM 1431 N N . PRO B 1 22 ? -9.023 -13.992 -17.172 1 58.22 22 PRO B N 1
ATOM 1432 C CA . PRO B 1 22 ? -9.289 -14.82 -15.992 1 58.22 22 PRO B CA 1
ATOM 1433 C C . PRO B 1 22 ? -8.914 -14.133 -14.68 1 58.22 22 PRO B C 1
ATOM 1435 O O . PRO B 1 22 ? -8.008 -13.297 -14.656 1 58.22 22 PRO B O 1
ATOM 1438 N N . VAL B 1 23 ? -9.828 -14.25 -13.758 1 62.97 23 VAL B N 1
ATOM 1439 C CA . VAL B 1 23 ? -9.578 -13.758 -12.406 1 62.97 23 VAL B CA 1
ATOM 1440 C C . VAL B 1 23 ? -8.234 -14.289 -11.906 1 62.97 23 VAL B C 1
ATOM 1442 O O . VAL B 1 23 ? -8.008 -15.5 -11.875 1 62.97 23 VAL B O 1
ATOM 1445 N N . PRO B 1 24 ? -7.406 -13.492 -11.727 1 72.81 24 PRO B N 1
ATOM 1446 C CA . PRO B 1 24 ? -6.105 -13.953 -11.234 1 72.81 24 PRO B CA 1
ATOM 1447 C C . PRO B 1 24 ? -6.227 -14.812 -9.977 1 72.81 24 PRO B C 1
ATOM 1449 O O . PRO B 1 24 ? -7.199 -14.688 -9.227 1 72.81 24 PRO B O 1
ATOM 1452 N N . ALA B 1 25 ? -5.418 -15.82 -9.891 1 75.88 25 ALA B N 1
ATOM 1453 C CA . ALA B 1 25 ? -5.41 -16.734 -8.75 1 75.88 25 ALA B CA 1
ATOM 1454 C C . ALA B 1 25 ? -5.516 -15.969 -7.434 1 75.88 25 ALA B C 1
ATOM 1456 O O . ALA B 1 25 ? -6.18 -16.422 -6.5 1 75.88 25 ALA B O 1
ATOM 1457 N N . SER B 1 26 ? -4.898 -14.805 -7.391 1 75.88 26 SER B N 1
ATOM 1458 C CA . SER B 1 26 ? -4.969 -13.984 -6.184 1 75.88 26 SER B CA 1
ATOM 1459 C C . SER B 1 26 ? -6.406 -13.57 -5.887 1 75.88 26 SER B C 1
ATOM 1461 O O . SER B 1 26 ? -6.844 -13.617 -4.734 1 75.88 26 SER B O 1
ATOM 1463 N N . ALA B 1 27 ? -7.164 -13.195 -6.906 1 79.19 27 ALA B N 1
ATOM 1464 C CA . ALA B 1 27 ? -8.555 -12.773 -6.734 1 79.19 27 ALA B CA 1
ATOM 1465 C C . ALA B 1 27 ? -9.445 -13.953 -6.367 1 79.19 27 ALA B C 1
ATOM 1467 O O . ALA B 1 27 ? -10.469 -13.781 -5.695 1 79.19 27 ALA B O 1
ATOM 1468 N N . ARG B 1 28 ? -8.984 -15.062 -6.793 1 83.62 28 ARG B N 1
ATOM 1469 C CA . ARG B 1 28 ? -9.742 -16.266 -6.465 1 83.62 28 ARG B CA 1
ATOM 1470 C C . ARG B 1 28 ? -9.516 -16.672 -5.016 1 83.62 28 ARG B C 1
ATOM 1472 O O . ARG B 1 28 ? -10.461 -17.031 -4.312 1 83.62 28 ARG B O 1
ATOM 1479 N N . THR B 1 29 ? -8.312 -16.578 -4.523 1 86.62 29 THR B N 1
ATOM 1480 C CA . THR B 1 29 ? -7.945 -17.062 -3.197 1 86.62 29 THR B CA 1
ATOM 1481 C C . THR B 1 29 ? -8.219 -16 -2.133 1 86.62 29 THR B C 1
ATOM 1483 O O . THR B 1 29 ? -8.492 -16.328 -0.979 1 86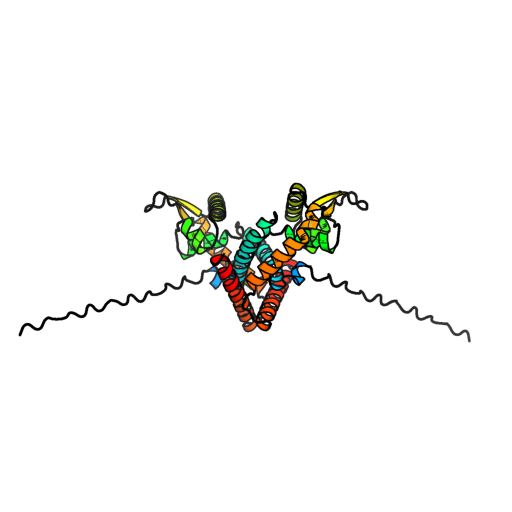.62 29 THR B O 1
ATOM 1486 N N . GLY B 1 30 ? -8.203 -14.781 -2.467 1 93.62 30 GLY B N 1
ATOM 1487 C CA . GLY B 1 30 ? -8.406 -13.672 -1.551 1 93.62 30 GLY B CA 1
ATOM 1488 C C . GLY B 1 30 ? -8.883 -12.414 -2.24 1 93.62 30 GLY B C 1
ATOM 1489 O O . GLY B 1 30 ? -8.109 -11.469 -2.439 1 93.62 30 GLY B O 1
ATOM 1490 N N . PRO B 1 31 ? -10.156 -12.484 -2.549 1 94.62 31 PRO B N 1
ATOM 1491 C CA . PRO B 1 31 ? -10.68 -11.391 -3.357 1 94.62 31 PRO B CA 1
ATOM 1492 C C . PRO B 1 31 ? -10.555 -10.031 -2.668 1 94.62 31 PRO B C 1
ATOM 1494 O O . PRO B 1 31 ? -10.211 -9.039 -3.314 1 94.62 31 PRO B O 1
ATOM 1497 N N . VAL B 1 32 ? -10.797 -9.953 -1.387 1 97.38 32 VAL B N 1
ATOM 1498 C CA . VAL B 1 32 ? -10.711 -8.68 -0.67 1 97.38 32 VAL B CA 1
ATOM 1499 C C . VAL B 1 32 ? -9.258 -8.25 -0.548 1 97.38 32 VAL B C 1
ATOM 1501 O O . VAL B 1 32 ? -8.922 -7.094 -0.807 1 97.38 32 VAL B O 1
ATOM 1504 N N . SER B 1 33 ? -8.43 -9.188 -0.255 1 96.38 33 SER B N 1
ATOM 1505 C CA . SER B 1 33 ? -7 -8.906 -0.151 1 96.38 33 SER B CA 1
ATOM 1506 C C . SER B 1 33 ? -6.438 -8.406 -1.478 1 96.38 33 SER B C 1
ATOM 1508 O O . SER B 1 33 ? -5.66 -7.449 -1.507 1 96.38 33 SER B O 1
ATOM 1510 N N . HIS B 1 34 ? -6.867 -9.062 -2.492 1 94.19 34 HIS B N 1
ATOM 1511 C CA . HIS B 1 34 ? -6.414 -8.648 -3.814 1 94.19 34 HIS B CA 1
ATOM 1512 C C . HIS B 1 34 ? -6.902 -7.242 -4.148 1 94.19 34 HIS B C 1
ATOM 1514 O O . HIS B 1 34 ? -6.148 -6.43 -4.691 1 94.19 34 HIS B O 1
ATOM 1520 N N . ALA B 1 35 ? -8.102 -6.93 -3.812 1 96.25 35 ALA B N 1
ATOM 1521 C CA . ALA B 1 35 ? -8.656 -5.602 -4.051 1 96.25 35 ALA B CA 1
ATOM 1522 C C . ALA B 1 35 ? -7.93 -4.551 -3.215 1 96.25 35 ALA B C 1
ATOM 1524 O O . ALA B 1 35 ? -7.68 -3.436 -3.686 1 96.25 35 ALA B O 1
ATOM 1525 N N . ILE B 1 36 ? -7.586 -4.887 -1.938 1 97.31 36 ILE B N 1
ATOM 1526 C CA . ILE B 1 36 ? -6.812 -3.986 -1.092 1 97.31 36 ILE B CA 1
ATOM 1527 C C . ILE B 1 36 ? -5.488 -3.648 -1.776 1 97.31 36 ILE B C 1
ATOM 1529 O O . ILE B 1 36 ? -5.109 -2.477 -1.865 1 97.31 36 ILE B O 1
ATOM 1533 N N . PHE B 1 37 ? -4.883 -4.637 -2.25 1 94.12 37 PHE B N 1
ATOM 1534 C CA . PHE B 1 37 ? -3.602 -4.445 -2.924 1 94.12 37 PHE B CA 1
ATOM 1535 C C . PHE B 1 37 ? -3.754 -3.52 -4.125 1 94.12 37 PHE B C 1
ATOM 1537 O O . PHE B 1 37 ? -2.982 -2.572 -4.285 1 94.12 37 PHE B O 1
ATOM 1544 N N . ARG B 1 38 ? -4.699 -3.736 -4.926 1 93.44 38 ARG B N 1
ATOM 1545 C CA . ARG B 1 38 ? -4.883 -2.963 -6.152 1 93.44 38 ARG B CA 1
ATOM 1546 C C . ARG B 1 38 ? -5.211 -1.508 -5.836 1 93.44 38 ARG B C 1
ATOM 1548 O O . ARG B 1 38 ? -4.633 -0.593 -6.426 1 93.44 38 ARG B O 1
ATOM 1555 N N . VAL B 1 39 ? -6.09 -1.299 -4.895 1 97.19 39 VAL B N 1
ATOM 1556 C CA . VAL B 1 39 ? -6.453 0.052 -4.48 1 97.19 39 VAL B CA 1
ATOM 1557 C C . VAL B 1 39 ? -5.23 0.76 -3.898 1 97.19 39 VAL B C 1
ATOM 1559 O O . VAL B 1 39 ? -4.957 1.914 -4.234 1 97.19 39 VAL B O 1
ATOM 1562 N N . ALA B 1 40 ? -4.523 0.044 -3.045 1 96.62 40 ALA B N 1
ATOM 1563 C CA . ALA B 1 40 ? -3.352 0.61 -2.387 1 96.62 40 ALA B CA 1
ATOM 1564 C C . ALA B 1 40 ? -2.293 1.02 -3.406 1 96.62 40 ALA B C 1
ATOM 1566 O O . ALA B 1 40 ? -1.677 2.08 -3.279 1 96.62 40 ALA B O 1
ATOM 1567 N N . ARG B 1 41 ? -2.086 0.243 -4.371 1 93.06 41 ARG B N 1
ATOM 1568 C CA . ARG B 1 41 ? -1.084 0.515 -5.398 1 93.06 41 ARG B CA 1
ATOM 1569 C C . ARG B 1 41 ? -1.43 1.777 -6.18 1 93.06 41 ARG B C 1
ATOM 1571 O O . ARG B 1 41 ? -0.593 2.67 -6.328 1 93.06 41 ARG B O 1
ATOM 1578 N N . LEU B 1 42 ? -2.607 1.827 -6.68 1 93.94 42 LEU B N 1
ATOM 1579 C CA . LEU B 1 42 ? -3.043 2.982 -7.457 1 93.94 42 LEU B CA 1
ATOM 1580 C C . LEU B 1 42 ? -3.02 4.25 -6.605 1 93.94 42 LEU B C 1
ATOM 1582 O O . LEU B 1 42 ? -2.559 5.297 -7.059 1 93.94 42 LEU B O 1
ATOM 1586 N N . HIS B 1 43 ? -3.543 4.117 -5.418 1 96.88 43 HIS B N 1
ATOM 1587 C CA . HIS B 1 43 ? -3.574 5.242 -4.488 1 96.88 43 HIS B CA 1
ATOM 1588 C C . HIS B 1 43 ? -2.17 5.766 -4.215 1 96.88 43 HIS B C 1
ATOM 1590 O O . HIS B 1 43 ? -1.935 6.977 -4.258 1 96.88 43 HIS B O 1
ATOM 1596 N N . ARG B 1 44 ? -1.242 4.898 -3.971 1 95 44 ARG B N 1
ATOM 1597 C CA . ARG B 1 44 ? 0.14 5.273 -3.689 1 95 44 ARG B CA 1
ATOM 1598 C C . ARG B 1 44 ? 0.797 5.902 -4.914 1 95 44 ARG B C 1
ATOM 1600 O O . ARG B 1 44 ? 1.581 6.848 -4.789 1 95 44 ARG B O 1
ATOM 1607 N N . MET B 1 45 ? 0.515 5.359 -5.996 1 93 45 MET B N 1
ATOM 1608 C CA . MET B 1 45 ? 1.062 5.902 -7.234 1 93 45 MET B CA 1
ATOM 1609 C C . MET B 1 45 ? 0.614 7.344 -7.445 1 93 45 MET B C 1
ATOM 1611 O O . MET B 1 45 ? 1.432 8.211 -7.746 1 93 45 MET B O 1
ATOM 1615 N N . ILE B 1 46 ? -0.627 7.605 -7.281 1 95.62 46 ILE B N 1
ATOM 1616 C CA . ILE B 1 46 ? -1.17 8.945 -7.449 1 95.62 46 ILE B CA 1
ATOM 1617 C C . ILE B 1 46 ? -0.622 9.867 -6.359 1 95.62 46 ILE B C 1
ATOM 1619 O O . ILE B 1 46 ? -0.235 11.008 -6.633 1 95.62 46 ILE B O 1
ATOM 1623 N N . ALA B 1 47 ? -0.567 9.367 -5.172 1 96.31 47 ALA B N 1
ATOM 1624 C CA . ALA B 1 47 ? 0.033 10.133 -4.082 1 96.31 47 ALA B CA 1
ATOM 1625 C C . ALA B 1 47 ? 1.471 10.523 -4.414 1 96.31 47 ALA B C 1
ATOM 1627 O O . ALA B 1 47 ? 1.874 11.664 -4.203 1 96.31 47 ALA B O 1
ATOM 1628 N N . GLY B 1 48 ? 2.191 9.594 -4.898 1 95.69 48 GLY B N 1
ATOM 1629 C CA . GLY B 1 48 ? 3.57 9.867 -5.273 1 95.69 48 GLY B CA 1
ATOM 1630 C C . GLY B 1 48 ? 3.699 10.953 -6.328 1 95.69 48 GLY B C 1
ATOM 1631 O O . GLY B 1 48 ? 4.559 11.828 -6.223 1 95.69 48 GLY B O 1
ATOM 1632 N N . GLN B 1 49 ? 2.906 10.844 -7.301 1 94.88 49 GLN B N 1
ATOM 1633 C CA . GLN B 1 49 ? 2.904 11.852 -8.359 1 94.88 49 GLN B CA 1
ATOM 1634 C C . GLN B 1 49 ? 2.6 13.242 -7.797 1 94.88 49 GLN B C 1
ATOM 1636 O O . GLN B 1 49 ? 3.283 14.211 -8.125 1 94.88 49 GLN B O 1
ATOM 1641 N N . LEU B 1 50 ? 1.637 13.367 -6.934 1 96.25 50 LEU B N 1
ATOM 1642 C CA . LEU B 1 50 ? 1.213 14.641 -6.367 1 96.25 50 LEU B CA 1
ATOM 1643 C C . LEU B 1 50 ? 2.264 15.188 -5.406 1 96.25 50 LEU B C 1
ATOM 1645 O O . LEU B 1 50 ? 2.564 16.375 -5.418 1 96.25 50 LEU B O 1
ATOM 1649 N N . LEU B 1 51 ? 2.891 14.312 -4.652 1 96.94 51 LEU B N 1
ATOM 1650 C CA . LEU B 1 51 ? 3.83 14.727 -3.613 1 96.94 51 LEU B CA 1
ATOM 1651 C C . LEU B 1 51 ? 5.164 15.148 -4.223 1 96.94 51 LEU B C 1
ATOM 1653 O O . LEU B 1 51 ? 5.859 16 -3.668 1 96.94 51 LEU B O 1
ATOM 1657 N N . ARG B 1 52 ? 5.445 14.539 -5.328 1 95.75 52 ARG B N 1
ATOM 1658 C CA . ARG B 1 52 ? 6.672 14.922 -6.02 1 95.75 52 ARG B CA 1
ATOM 1659 C C . ARG B 1 52 ? 6.688 16.406 -6.324 1 95.75 52 ARG B C 1
ATOM 1661 O O . ARG B 1 52 ? 7.734 17.062 -6.254 1 95.75 52 ARG B O 1
ATOM 1668 N N . GLY B 1 53 ? 5.582 16.938 -6.578 1 94.81 53 GLY B N 1
ATOM 1669 C CA . GLY B 1 53 ? 5.457 18.359 -6.918 1 94.81 53 GLY B CA 1
ATOM 1670 C C . GLY B 1 53 ? 5.828 19.281 -5.773 1 94.81 53 GLY B C 1
ATOM 1671 O O . GLY B 1 53 ? 6.098 20.453 -5.988 1 94.81 53 GLY B O 1
ATOM 1672 N N . VAL B 1 54 ? 5.887 18.719 -4.602 1 95.19 54 VAL B N 1
ATOM 1673 C CA . VAL B 1 54 ? 6.207 19.562 -3.455 1 95.19 54 VAL B CA 1
ATOM 1674 C C . VAL B 1 54 ? 7.48 19.062 -2.777 1 95.19 54 VAL B C 1
ATOM 1676 O O . VAL B 1 54 ? 7.773 19.438 -1.642 1 95.19 54 VAL B O 1
ATOM 1679 N N . GLY B 1 55 ? 8.172 18.094 -3.41 1 95.19 55 GLY B N 1
ATOM 1680 C CA . GLY B 1 55 ? 9.484 17.641 -2.961 1 95.19 55 GLY B CA 1
ATOM 1681 C C . GLY B 1 55 ? 9.406 16.578 -1.888 1 95.19 55 GLY B C 1
ATOM 1682 O O . GLY B 1 55 ? 10.344 16.406 -1.103 1 95.19 55 GLY B O 1
ATOM 1683 N N . LEU B 1 56 ? 8.32 15.859 -1.765 1 97.38 56 LEU B N 1
ATOM 1684 C CA . LEU B 1 56 ? 8.156 14.82 -0.759 1 97.38 56 LEU B CA 1
ATOM 1685 C C . LEU B 1 56 ? 7.879 13.469 -1.415 1 97.38 56 LEU B C 1
ATOM 1687 O O . LEU B 1 56 ? 7.492 13.414 -2.586 1 97.38 56 LEU B O 1
ATOM 1691 N N . HIS B 1 57 ? 8.031 12.406 -0.676 1 95.44 57 HIS B N 1
ATOM 1692 C CA . HIS B 1 57 ? 7.648 11.039 -1.026 1 95.44 57 HIS B CA 1
ATOM 1693 C C . HIS B 1 57 ? 6.57 10.508 -0.087 1 95.44 57 HIS B C 1
ATOM 1695 O O . HIS B 1 57 ? 6.434 10.992 1.041 1 95.44 57 HIS B O 1
ATOM 1701 N N . PRO B 1 58 ? 5.859 9.516 -0.61 1 94.25 58 PRO B N 1
ATOM 1702 C CA . PRO B 1 58 ? 4.832 8.945 0.264 1 94.25 58 PRO B CA 1
ATOM 1703 C C . PRO B 1 58 ? 5.391 8.492 1.609 1 94.25 58 PRO B C 1
ATOM 1705 O O . PRO B 1 58 ? 6.426 7.824 1.658 1 94.25 58 PRO B O 1
ATOM 1708 N N . GLY B 1 59 ? 4.738 8.797 2.658 1 93.62 59 GLY B N 1
ATOM 1709 C CA . GLY B 1 59 ? 5.168 8.508 4.02 1 93.62 59 GLY B CA 1
ATOM 1710 C C . GLY B 1 59 ? 5.797 9.703 4.707 1 93.62 59 GLY B C 1
ATOM 1711 O O . GLY B 1 59 ? 5.652 9.875 5.922 1 93.62 59 GLY B O 1
ATOM 1712 N N . GLN B 1 60 ? 6.539 10.492 3.963 1 96 60 GLN B N 1
ATOM 1713 C CA . GLN B 1 60 ? 7.18 11.688 4.512 1 96 60 GLN B CA 1
ATOM 1714 C C . GLN B 1 60 ? 6.141 12.734 4.91 1 96 60 GLN B C 1
ATOM 1716 O O . GLN B 1 60 ? 6.305 13.422 5.918 1 96 60 GLN B O 1
ATOM 1721 N N . GLU B 1 61 ? 5.098 12.867 4.113 1 96 61 GLU B N 1
ATOM 1722 C CA . GLU B 1 61 ? 4.062 13.852 4.398 1 96 61 GLU B CA 1
ATOM 1723 C C . GLU B 1 61 ? 3.344 13.539 5.707 1 96 61 GLU B C 1
ATOM 1725 O O . GLU B 1 61 ? 2.893 14.445 6.41 1 96 61 GLU B O 1
ATOM 1730 N N . LEU B 1 62 ? 3.242 12.273 6.016 1 93.75 62 LEU B N 1
ATOM 1731 C CA . LEU B 1 62 ? 2.592 11.867 7.258 1 93.75 62 LEU B CA 1
ATOM 1732 C C . LEU B 1 62 ? 3.414 12.297 8.469 1 93.75 62 LEU B C 1
ATOM 1734 O O . LEU B 1 62 ? 2.857 12.734 9.477 1 93.75 62 LEU B O 1
ATOM 1738 N N . VAL B 1 63 ? 4.695 12.188 8.367 1 95.38 63 VAL B N 1
ATOM 1739 C CA . VAL B 1 63 ? 5.586 12.672 9.422 1 95.38 63 VAL B CA 1
ATOM 1740 C C . VAL B 1 63 ? 5.422 14.18 9.586 1 95.38 63 VAL B C 1
ATOM 1742 O O . VAL B 1 63 ? 5.246 14.672 10.703 1 95.38 63 VAL B O 1
ATOM 1745 N N . MET B 1 64 ? 5.434 14.883 8.492 1 96.56 64 MET B N 1
ATOM 1746 C CA . MET B 1 64 ? 5.293 16.328 8.516 1 96.56 64 MET B CA 1
ATOM 1747 C C . MET B 1 64 ? 3.975 16.734 9.164 1 96.56 64 MET B C 1
ATOM 1749 O O . MET B 1 64 ? 3.938 17.672 9.977 1 96.56 64 MET B O 1
ATOM 1753 N N . MET B 1 65 ? 2.99 16.078 8.859 1 94.06 65 MET B N 1
ATOM 1754 C CA . MET B 1 65 ? 1.667 16.391 9.391 1 94.06 65 MET B CA 1
ATOM 1755 C C . MET B 1 65 ? 1.639 16.234 10.906 1 94.06 65 MET B C 1
ATOM 1757 O O . MET B 1 65 ? 1.018 17.031 11.609 1 94.06 65 MET B O 1
ATOM 1761 N N . GLN B 1 66 ? 2.27 15.18 11.406 1 93.75 66 GLN B N 1
ATOM 1762 C CA . GLN B 1 66 ? 2.359 15 12.852 1 93.75 66 GLN B CA 1
ATOM 1763 C C . GLN B 1 66 ? 3.109 16.156 13.508 1 93.75 66 GLN B C 1
ATOM 1765 O O . GLN B 1 66 ? 2.68 16.688 14.539 1 93.75 66 GLN B O 1
ATOM 1770 N N . LEU B 1 67 ? 4.121 16.609 12.891 1 95.94 67 LEU B N 1
ATOM 1771 C CA . LEU B 1 67 ? 4.957 17.672 13.445 1 95.94 67 LEU B CA 1
ATOM 1772 C C . LEU B 1 67 ? 4.234 19 13.406 1 95.94 67 LEU B C 1
ATOM 1774 O O . LEU B 1 67 ? 4.406 19.828 14.305 1 95.94 67 LEU B O 1
ATOM 1778 N N . TRP B 1 68 ? 3.496 19.188 12.367 1 94.75 68 TRP B N 1
ATOM 1779 C CA . TRP B 1 68 ? 2.721 20.422 12.266 1 94.75 68 TRP B CA 1
ATOM 1780 C C . TRP B 1 68 ? 1.625 20.469 13.328 1 94.75 68 TRP B C 1
ATOM 1782 O O . TRP B 1 68 ? 1.348 21.516 13.898 1 94.75 68 TRP B O 1
ATOM 1792 N N . GLU B 1 69 ? 1.053 19.391 13.578 1 92 69 GLU B N 1
ATOM 1793 C CA . GLU B 1 69 ? -0.104 19.312 14.461 1 92 69 GLU B CA 1
ATOM 1794 C C . GLU B 1 69 ? 0.324 19.266 15.922 1 92 69 GLU B C 1
ATOM 1796 O O . GLU B 1 69 ? -0.272 19.938 16.781 1 92 69 GLU B O 1
ATOM 1801 N N . LEU B 1 70 ? 1.386 18.531 16.281 1 93 70 LEU B N 1
ATOM 1802 C CA . LEU B 1 70 ? 1.713 18.25 17.672 1 93 70 LEU B CA 1
ATOM 1803 C C . LEU B 1 70 ? 3.012 18.938 18.078 1 93 70 LEU B C 1
ATOM 1805 O O . LEU B 1 70 ? 3.404 18.891 19.25 1 93 70 LEU B O 1
ATOM 1809 N N . GLY B 1 71 ? 3.631 19.578 17.125 1 94.25 71 GLY B N 1
ATOM 1810 C CA . GLY B 1 71 ? 4.918 20.188 17.422 1 94.25 71 GLY B CA 1
ATOM 1811 C C . GLY B 1 71 ? 6.055 19.188 17.469 1 94.25 71 GLY B C 1
ATOM 1812 O O . GLY B 1 71 ? 5.941 18.078 16.922 1 94.25 71 GLY B O 1
ATOM 1813 N N . PRO B 1 72 ? 7.195 19.609 18 1 96 72 PRO B N 1
ATOM 1814 C CA . PRO B 1 72 ? 8.344 18.703 18.094 1 96 72 PRO B CA 1
ATOM 1815 C C . PRO B 1 72 ? 8.016 17.391 18.797 1 96 72 PRO B C 1
ATOM 1817 O O . PRO B 1 72 ? 7.27 17.375 19.781 1 96 72 PRO B O 1
ATOM 1820 N N . GLN B 1 73 ? 8.523 16.297 18.203 1 95.88 73 GLN B N 1
ATOM 1821 C CA . GLN B 1 73 ? 8.25 14.961 18.719 1 95.88 73 GLN B CA 1
ATOM 1822 C C . GLN B 1 73 ? 9.531 14.125 18.797 1 95.88 73 GLN B C 1
ATOM 1824 O O . GLN B 1 73 ? 10.422 14.266 17.969 1 95.88 73 GLN B O 1
ATOM 1829 N N . ARG B 1 74 ? 9.516 13.227 19.812 1 95.75 74 ARG B N 1
ATOM 1830 C CA . ARG B 1 74 ? 10.555 12.203 19.797 1 95.75 74 ARG B CA 1
ATOM 1831 C C . ARG B 1 74 ? 10.359 11.242 18.625 1 95.75 74 ARG B C 1
ATOM 1833 O O . ARG B 1 74 ? 9.234 10.922 18.25 1 95.75 74 ARG B O 1
ATOM 1840 N N . GLN B 1 75 ? 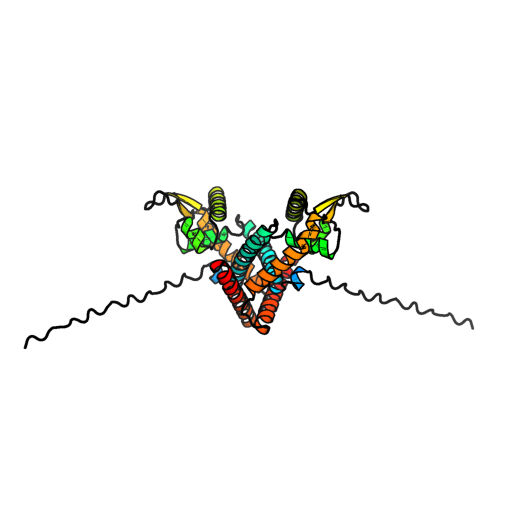11.484 10.836 18.094 1 95.69 75 GLN B N 1
ATOM 1841 C CA . GLN B 1 75 ? 11.406 9.898 16.969 1 95.69 75 GLN B CA 1
ATOM 1842 C C . GLN B 1 75 ? 10.625 8.648 17.359 1 95.69 75 GLN B C 1
ATOM 1844 O O . GLN B 1 75 ? 9.859 8.109 16.562 1 95.69 75 GLN B O 1
ATOM 1849 N N . ALA B 1 76 ? 10.758 8.18 18.562 1 94.69 76 ALA B N 1
ATOM 1850 C CA . ALA B 1 76 ? 10.047 7 19.062 1 94.69 76 ALA B CA 1
ATOM 1851 C C . ALA B 1 76 ? 8.539 7.238 19.078 1 94.69 76 ALA B C 1
ATOM 1853 O O . ALA B 1 76 ? 7.758 6.324 18.828 1 94.69 76 ALA B O 1
ATOM 1854 N N . ASP B 1 77 ? 8.156 8.391 19.375 1 94.31 77 ASP B N 1
ATOM 1855 C CA . ASP B 1 77 ? 6.742 8.742 19.391 1 94.31 77 ASP B CA 1
ATOM 1856 C C . ASP B 1 77 ? 6.164 8.742 17.969 1 94.31 77 ASP B C 1
ATOM 1858 O O . ASP B 1 77 ? 5.027 8.32 17.766 1 94.31 77 ASP B O 1
ATOM 1862 N N . LEU B 1 78 ? 6.957 9.203 17.031 1 94.56 78 LEU B N 1
ATOM 1863 C CA . LEU B 1 78 ? 6.531 9.188 15.633 1 94.56 78 LEU B CA 1
ATOM 1864 C C . LEU B 1 78 ? 6.32 7.758 15.148 1 94.56 78 LEU B C 1
ATOM 1866 O O . LEU B 1 78 ? 5.375 7.48 14.406 1 94.56 78 LEU B O 1
ATOM 1870 N N . VAL B 1 79 ? 7.129 6.863 15.586 1 94 79 VAL B N 1
ATOM 1871 C CA . VAL B 1 79 ? 7.012 5.449 15.25 1 94 79 VAL B CA 1
ATOM 1872 C C . VAL B 1 79 ? 5.668 4.91 15.742 1 94 79 VAL B C 1
ATOM 1874 O O . VAL B 1 79 ? 4.938 4.258 14.992 1 94 79 VAL B O 1
ATOM 1877 N N . ARG B 1 80 ? 5.277 5.238 16.938 1 91 80 ARG B N 1
ATOM 1878 C CA . ARG B 1 80 ? 4.047 4.762 17.562 1 91 80 ARG B CA 1
ATOM 1879 C C . ARG B 1 80 ? 2.82 5.395 16.906 1 91 80 ARG B C 1
ATOM 1881 O O . ARG B 1 80 ? 1.871 4.691 16.547 1 91 80 ARG B O 1
ATOM 1888 N N . LEU B 1 81 ? 2.92 6.719 16.719 1 87.94 81 LEU B N 1
ATOM 1889 C CA . LEU B 1 81 ? 1.781 7.477 16.203 1 87.94 81 LEU B CA 1
ATOM 1890 C C . LEU B 1 81 ? 1.442 7.062 14.781 1 87.94 81 LEU B C 1
ATOM 1892 O O . LEU B 1 81 ? 0.271 7.043 14.391 1 87.94 81 LEU B O 1
ATOM 1896 N N . LEU B 1 82 ? 2.459 6.703 14.008 1 88.88 82 LEU B N 1
ATOM 1897 C CA . LEU B 1 82 ? 2.242 6.395 12.594 1 88.88 82 LEU B CA 1
ATOM 1898 C C . LEU B 1 82 ? 2.268 4.891 12.359 1 88.88 82 LEU B C 1
ATOM 1900 O O . LEU B 1 82 ? 2.223 4.438 11.211 1 88.88 82 LEU B O 1
ATOM 1904 N N . ASP B 1 83 ? 2.336 4.156 13.43 1 85.06 83 ASP B N 1
ATOM 1905 C CA . ASP B 1 83 ? 2.389 2.697 13.367 1 85.06 83 ASP B CA 1
ATOM 1906 C C . ASP B 1 83 ? 3.449 2.23 12.367 1 85.06 83 ASP B C 1
ATOM 1908 O O . ASP B 1 83 ? 3.164 1.422 11.484 1 85.06 83 ASP B O 1
ATOM 1912 N N . SER B 1 84 ? 4.535 2.779 12.398 1 89.88 84 SER B N 1
ATOM 1913 C CA . SER B 1 84 ? 5.703 2.467 11.578 1 89.88 84 SER B CA 1
ATOM 1914 C C . SER B 1 84 ? 6.719 1.639 12.359 1 89.88 84 SER B C 1
ATOM 1916 O O . SER B 1 84 ? 6.414 1.126 13.438 1 89.88 84 SER B O 1
ATOM 1918 N N . ASP B 1 85 ? 7.777 1.333 11.711 1 88.25 85 ASP B N 1
ATOM 1919 C CA . ASP B 1 85 ? 8.891 0.697 12.414 1 88.25 85 ASP B CA 1
ATOM 1920 C C . ASP B 1 85 ? 10.094 1.626 12.484 1 88.25 85 ASP B C 1
ATOM 1922 O O . ASP B 1 85 ? 10.195 2.584 11.719 1 88.25 85 ASP B O 1
ATOM 1926 N N . ALA B 1 86 ? 10.961 1.288 13.383 1 93.44 86 ALA B N 1
ATOM 1927 C CA . ALA B 1 86 ? 12.078 2.166 13.727 1 93.44 86 ALA B CA 1
ATOM 1928 C C . ALA B 1 86 ? 12.992 2.375 12.523 1 93.44 86 ALA B C 1
ATOM 1930 O O . ALA B 1 86 ? 13.469 3.486 12.281 1 93.44 86 ALA B O 1
ATOM 1931 N N . ALA B 1 87 ? 13.25 1.341 11.789 1 93.56 87 ALA B N 1
ATOM 1932 C CA . ALA B 1 87 ? 14.148 1.435 10.641 1 93.56 87 ALA B CA 1
ATOM 1933 C C . ALA B 1 87 ? 13.57 2.344 9.562 1 93.56 87 ALA B C 1
ATOM 1935 O O . ALA B 1 87 ? 14.273 3.199 9.016 1 93.56 87 ALA B O 1
ATOM 1936 N N . THR B 1 88 ? 12.344 2.217 9.297 1 91.5 88 THR B N 1
ATOM 1937 C CA . THR B 1 88 ? 11.648 3.037 8.312 1 91.5 88 THR B CA 1
ATOM 1938 C C . THR B 1 88 ? 11.602 4.496 8.758 1 91.5 88 THR B C 1
ATOM 1940 O O . THR B 1 88 ? 11.859 5.402 7.965 1 91.5 88 THR B O 1
ATOM 1943 N N . MET B 1 89 ? 11.289 4.688 9.969 1 96.19 89 MET B N 1
ATOM 1944 C CA . MET B 1 89 ? 11.195 6.043 10.508 1 96.19 89 MET B CA 1
ATOM 1945 C C . MET B 1 89 ? 12.555 6.746 10.445 1 96.19 89 MET B C 1
ATOM 1947 O O . MET B 1 89 ? 12.633 7.914 10.062 1 96.19 89 MET B O 1
ATOM 1951 N N . THR B 1 90 ? 13.578 6.055 10.836 1 96.88 90 THR B N 1
ATOM 1952 C CA . THR B 1 90 ? 14.922 6.609 10.781 1 96.88 90 THR B CA 1
ATOM 1953 C C . THR B 1 90 ? 15.273 7.051 9.359 1 96.88 90 THR B C 1
ATOM 1955 O O . THR B 1 90 ? 15.734 8.172 9.156 1 96.88 90 THR B O 1
ATOM 1958 N N . ARG B 1 91 ? 14.969 6.266 8.469 1 96.88 91 ARG B N 1
ATOM 1959 C CA . ARG B 1 91 ? 15.25 6.582 7.07 1 96.88 91 ARG B CA 1
ATOM 1960 C C . ARG B 1 91 ? 14.422 7.777 6.605 1 96.88 91 ARG B C 1
ATOM 1962 O O . ARG B 1 91 ? 14.93 8.656 5.906 1 96.88 91 ARG B O 1
ATOM 1969 N N . THR B 1 92 ? 13.211 7.773 6.973 1 97.38 92 THR B N 1
ATOM 1970 C CA . THR B 1 92 ? 12.312 8.844 6.574 1 97.38 92 THR B CA 1
ATOM 1971 C C . THR B 1 92 ? 12.766 10.18 7.152 1 97.38 92 THR B C 1
ATOM 1973 O O . THR B 1 92 ? 12.852 11.18 6.43 1 97.38 92 THR B O 1
ATOM 1976 N N . VAL B 1 93 ? 13.125 10.164 8.398 1 98 93 VAL B N 1
ATOM 1977 C CA . VAL B 1 93 ? 13.562 11.383 9.07 1 98 93 VAL B CA 1
ATOM 1978 C C . VAL B 1 93 ? 14.891 11.852 8.484 1 98 93 VAL B C 1
ATOM 1980 O O . VAL B 1 93 ? 15.102 13.047 8.273 1 98 93 VAL B O 1
ATOM 1983 N N . GLN B 1 94 ? 15.742 10.938 8.25 1 98 94 GLN B N 1
ATOM 1984 C CA . GLN B 1 94 ? 17.031 11.266 7.633 1 98 94 GLN B CA 1
ATOM 1985 C C . GLN B 1 94 ? 16.828 11.938 6.277 1 98 94 GLN B C 1
ATOM 1987 O O . GLN B 1 94 ? 17.469 12.945 5.977 1 98 94 GLN B O 1
ATOM 1992 N N . ARG B 1 95 ? 15.977 11.461 5.5 1 97.75 95 ARG B N 1
ATOM 1993 C CA . ARG B 1 95 ? 15.688 12.016 4.18 1 97.75 95 ARG B CA 1
ATOM 1994 C C . ARG B 1 95 ? 15.07 13.406 4.293 1 97.75 95 ARG B C 1
ATOM 1996 O O . ARG B 1 95 ? 15.422 14.305 3.527 1 97.75 95 ARG B O 1
ATOM 2003 N N . LEU B 1 96 ? 14.18 13.578 5.211 1 98.31 96 LEU B N 1
ATOM 2004 C CA . LEU B 1 96 ? 13.539 14.867 5.434 1 98.31 96 LEU B CA 1
ATOM 2005 C C . LEU B 1 96 ? 14.555 15.898 5.918 1 98.31 96 LEU B C 1
ATOM 2007 O O . LEU B 1 96 ? 14.477 17.078 5.539 1 98.31 96 LEU B O 1
ATOM 2011 N N . GLU B 1 97 ? 15.445 15.406 6.75 1 98.44 97 GLU B N 1
ATOM 2012 C CA . GLU B 1 97 ? 16.484 16.297 7.254 1 98.44 97 GLU B CA 1
ATOM 2013 C C . GLU B 1 97 ? 17.438 16.719 6.133 1 98.44 97 GLU B C 1
ATOM 2015 O O . GLU B 1 97 ? 17.781 17.891 6.031 1 98.44 97 GLU B O 1
ATOM 2020 N N . GLN B 1 98 ? 17.812 15.797 5.367 1 97.94 98 GLN B N 1
ATOM 2021 C CA . GLN B 1 98 ? 18.688 16.078 4.227 1 97.94 98 GLN B CA 1
ATOM 2022 C C . GLN B 1 98 ? 18.016 17.078 3.27 1 97.94 98 GLN B C 1
ATOM 2024 O O . GLN B 1 98 ? 18.688 17.922 2.676 1 97.94 98 GLN B O 1
ATOM 2029 N N . ALA B 1 99 ? 16.719 17.047 3.162 1 97.31 99 ALA B N 1
ATOM 2030 C CA . ALA B 1 99 ? 15.969 17.938 2.285 1 97.31 99 ALA B CA 1
ATOM 2031 C C . ALA B 1 99 ? 15.727 19.297 2.945 1 97.31 99 ALA B C 1
ATOM 2033 O O . ALA B 1 99 ? 15.203 20.219 2.312 1 97.31 99 ALA B O 1
ATOM 2034 N N . GLY B 1 100 ? 16.062 19.359 4.25 1 97.88 100 GLY B N 1
ATOM 2035 C CA . GLY B 1 100 ? 15.969 20.625 4.965 1 97.88 100 GLY B CA 1
ATOM 2036 C C . GLY B 1 100 ? 14.602 20.875 5.574 1 97.88 100 GLY B C 1
ATOM 2037 O O . GLY B 1 100 ? 14.289 22 5.988 1 97.88 100 GLY B O 1
ATOM 2038 N N . PHE B 1 101 ? 13.711 19.859 5.691 1 98.44 101 PHE B N 1
ATOM 2039 C CA . PHE B 1 101 ? 12.336 20.062 6.121 1 98.44 101 PHE B CA 1
ATOM 2040 C C . PHE B 1 101 ? 12.195 19.812 7.621 1 98.44 101 PHE B C 1
ATOM 2042 O O . PHE B 1 101 ? 11.234 20.266 8.242 1 98.44 101 PHE B O 1
ATOM 2049 N N . VAL B 1 102 ? 13.172 19.016 8.172 1 98.62 102 VAL B N 1
ATOM 2050 C CA . VAL B 1 102 ? 13.164 18.781 9.617 1 98.62 102 VAL B CA 1
ATOM 2051 C C . VAL B 1 102 ? 14.578 18.922 10.172 1 98.62 102 VAL B C 1
ATOM 2053 O O . VAL B 1 102 ? 15.547 18.953 9.406 1 98.62 102 VAL B O 1
ATOM 2056 N N . ARG B 1 103 ? 14.602 19.078 11.43 1 98.19 103 ARG B N 1
ATOM 2057 C CA . ARG B 1 103 ? 15.852 19.078 12.188 1 98.19 103 ARG B CA 1
ATOM 2058 C C . ARG B 1 103 ? 15.773 18.141 13.391 1 98.19 103 ARG B C 1
ATOM 2060 O O . ARG B 1 103 ? 14.734 18.062 14.055 1 98.19 103 ARG B O 1
ATOM 2067 N N . ARG B 1 104 ? 16.844 17.469 13.578 1 96.94 104 ARG B N 1
ATOM 2068 C CA . ARG B 1 104 ? 16.953 16.594 14.742 1 96.94 104 ARG B CA 1
ATOM 2069 C C . ARG B 1 104 ? 17.844 17.219 15.812 1 96.94 104 ARG B C 1
ATOM 2071 O O . ARG B 1 104 ? 18.859 17.844 15.492 1 96.94 104 ARG B O 1
ATOM 2078 N N . SER B 1 105 ? 17.469 17.062 17 1 95.31 105 SER B N 1
ATOM 2079 C CA . SER B 1 105 ? 18.266 17.531 18.141 1 95.31 105 SER B CA 1
ATOM 2080 C C . SER B 1 105 ? 18.109 16.609 19.344 1 95.31 105 SER B C 1
ATOM 2082 O O . SER B 1 105 ? 17.141 15.859 19.438 1 95.31 105 SER B O 1
ATOM 2084 N N . PRO B 1 106 ? 19.109 16.578 20.203 1 92.62 106 PRO B N 1
ATOM 2085 C CA . PRO B 1 106 ? 18.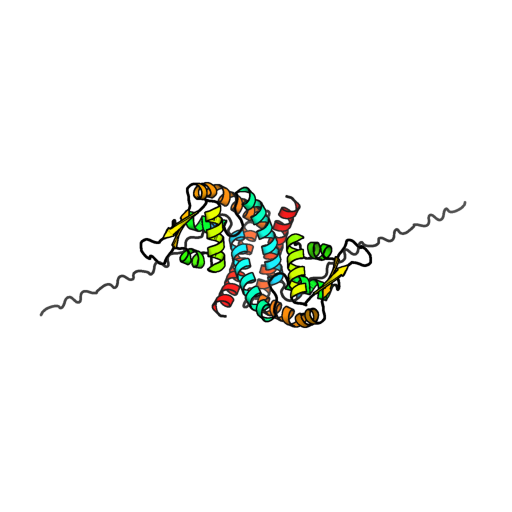938 15.797 21.438 1 92.62 106 PRO B CA 1
ATOM 2086 C C . PRO B 1 106 ? 17.781 16.297 22.281 1 92.62 106 PRO B C 1
ATOM 2088 O O . PRO B 1 106 ? 17.531 17.5 22.359 1 92.62 106 PRO B O 1
ATOM 2091 N N . CYS B 1 107 ? 17.094 15.359 22.844 1 87.94 107 CYS B N 1
ATOM 2092 C CA . CYS B 1 107 ? 16.016 15.727 23.75 1 87.94 107 CYS B CA 1
ATOM 2093 C C . CYS B 1 107 ? 16.562 16.266 25.078 1 87.94 107 CYS B C 1
ATOM 2095 O O . CYS B 1 107 ? 17.406 15.641 25.703 1 87.94 107 CYS B O 1
ATOM 2097 N N . PRO B 1 108 ? 16.094 17.391 25.469 1 85.5 108 PRO B N 1
ATOM 2098 C CA . PRO B 1 108 ? 16.625 18 26.703 1 85.5 108 PRO B CA 1
ATOM 2099 C C . PRO B 1 108 ? 16.375 17.156 27.938 1 85.5 108 PRO B C 1
ATOM 2101 O O . PRO B 1 108 ? 17.188 17.141 28.859 1 85.5 108 PRO B O 1
ATOM 2104 N N . ASP B 1 109 ? 15.32 16.422 27.906 1 87.38 109 ASP B N 1
ATOM 2105 C CA . ASP B 1 109 ? 14.898 15.695 29.109 1 87.38 109 ASP B CA 1
ATOM 2106 C C . ASP B 1 109 ? 15.406 14.258 29.078 1 87.38 109 ASP B C 1
ATOM 2108 O O . ASP B 1 109 ? 15.266 13.523 30.062 1 87.38 109 ASP B O 1
ATOM 2112 N N . ASP B 1 110 ? 15.82 13.812 27.984 1 86.44 110 ASP B N 1
ATOM 2113 C CA . ASP B 1 110 ? 16.328 12.453 27.781 1 86.44 110 ASP B CA 1
ATOM 2114 C C . ASP B 1 110 ? 17.438 12.438 26.734 1 86.44 110 ASP B C 1
ATOM 2116 O O . ASP B 1 110 ? 17.172 12.398 25.531 1 86.44 110 ASP B O 1
ATOM 2120 N N . ARG B 1 111 ? 18.656 12.383 27.203 1 82.62 111 ARG B N 1
ATOM 2121 C CA . ARG B 1 111 ? 19.812 12.531 26.328 1 82.62 111 ARG B CA 1
ATOM 2122 C C . ARG B 1 111 ? 19.906 11.398 25.312 1 82.62 111 ARG B C 1
ATOM 2124 O O . ARG B 1 111 ? 20.531 11.539 24.266 1 82.62 111 ARG B O 1
ATOM 2131 N N . ARG B 1 112 ? 19.203 10.383 25.547 1 85.88 112 ARG B N 1
ATOM 2132 C CA . ARG B 1 112 ? 19.25 9.242 24.641 1 85.88 112 ARG B CA 1
ATOM 2133 C C . ARG B 1 112 ? 18.188 9.359 23.562 1 85.88 112 ARG B C 1
ATOM 2135 O O . ARG B 1 112 ? 18.234 8.656 22.547 1 85.88 112 ARG B O 1
ATOM 2142 N N . ALA B 1 113 ? 17.328 10.289 23.859 1 91.62 113 ALA B N 1
ATOM 2143 C CA . ALA B 1 113 ? 16.234 10.438 22.891 1 91.62 113 ALA B CA 1
ATOM 2144 C C . ALA B 1 113 ? 16.516 11.57 21.906 1 91.62 113 ALA B C 1
ATOM 2146 O O . ALA B 1 113 ? 17.25 12.508 22.234 1 91.62 113 ALA B O 1
ATOM 2147 N N . VAL B 1 114 ? 16.047 11.422 20.703 1 94.81 114 VAL B N 1
ATOM 2148 C CA . VAL B 1 114 ? 16.203 12.414 19.656 1 94.81 114 VAL B CA 1
ATOM 2149 C C . VAL B 1 114 ? 14.875 13.102 19.391 1 94.81 114 VAL B C 1
ATOM 2151 O O . VAL B 1 114 ? 13.836 12.445 19.266 1 94.81 114 VAL B O 1
ATOM 2154 N N . LEU B 1 115 ? 14.938 14.445 19.359 1 96.69 115 LEU B N 1
ATOM 2155 C CA . LEU B 1 115 ? 13.766 15.25 19.016 1 96.69 115 LEU B CA 1
ATOM 2156 C C . LEU B 1 115 ? 13.781 15.641 17.547 1 96.69 115 LEU B C 1
ATOM 2158 O O . LEU B 1 115 ? 14.828 16 17 1 96.69 115 LEU B O 1
ATOM 2162 N N . VAL B 1 116 ? 12.602 15.508 16.922 1 98.06 116 VAL B N 1
ATOM 2163 C CA . VAL B 1 116 ? 12.422 15.898 15.523 1 98.06 116 VAL B CA 1
ATOM 2164 C C . VAL B 1 116 ? 11.461 17.078 15.43 1 98.06 116 VAL B C 1
ATOM 2166 O O . VAL B 1 116 ? 10.391 17.062 16.047 1 98.06 116 VAL B O 1
ATOM 2169 N N . GLU B 1 117 ? 11.867 18.109 14.75 1 98 117 GLU B N 1
ATOM 2170 C CA . GLU B 1 117 ? 11.008 19.281 14.594 1 98 117 GLU B CA 1
ATOM 2171 C C . GLU B 1 117 ? 11.023 19.781 13.148 1 98 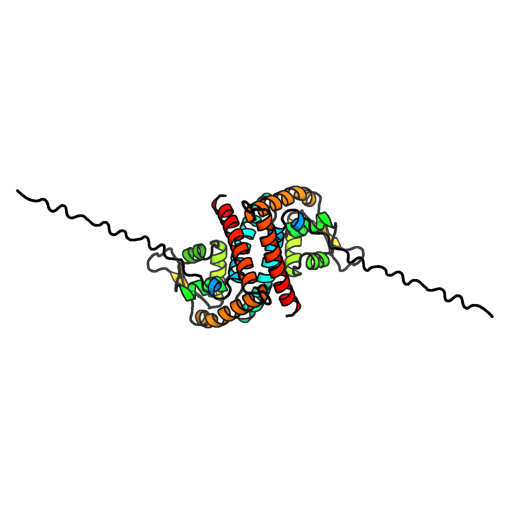117 GLU B C 1
ATOM 2173 O O . GLU B 1 117 ? 12 19.578 12.43 1 98 117 GLU B O 1
ATOM 2178 N N . SER B 1 118 ? 9.898 20.438 12.789 1 97.94 118 SER B N 1
ATOM 2179 C CA . SER B 1 118 ? 9.844 21.031 11.453 1 97.94 118 SER B CA 1
ATOM 2180 C C . SER B 1 118 ? 10.664 22.312 11.383 1 97.94 118 SER B C 1
ATOM 2182 O O . SER B 1 118 ? 10.68 23.094 12.336 1 97.94 118 SER B O 1
ATOM 2184 N N . THR B 1 119 ? 11.344 22.484 10.281 1 98.25 119 THR B N 1
ATOM 2185 C CA . THR B 1 119 ? 12.016 23.75 10.016 1 98.25 119 THR B CA 1
ATOM 2186 C C . THR B 1 119 ? 11.047 24.766 9.422 1 98.25 119 THR B C 1
ATOM 2188 O O . THR B 1 119 ? 9.867 24.453 9.219 1 98.25 119 THR B O 1
ATOM 2191 N N . VAL B 1 120 ? 11.539 25.969 9.148 1 97.5 120 VAL B N 1
ATOM 2192 C CA . VAL B 1 120 ? 10.75 27 8.469 1 97.5 120 VAL B CA 1
ATOM 2193 C C . VAL B 1 120 ? 10.344 26.5 7.086 1 97.5 120 VAL B C 1
ATOM 2195 O O . VAL B 1 120 ? 9.18 26.625 6.688 1 97.5 120 VAL B O 1
ATOM 2198 N N . ALA B 1 121 ? 11.281 25.891 6.426 1 97.31 121 ALA B N 1
ATOM 2199 C CA . ALA B 1 121 ? 11.008 25.328 5.105 1 97.31 121 ALA B CA 1
ATOM 2200 C C . ALA B 1 121 ? 9.969 24.219 5.188 1 97.31 121 ALA B C 1
ATOM 2202 O O . ALA B 1 121 ? 9.102 24.094 4.316 1 97.31 121 ALA B O 1
ATOM 2203 N N . GLY B 1 122 ? 10.031 23.406 6.246 1 97.75 122 GLY B N 1
ATOM 2204 C CA . GLY B 1 122 ? 9.07 22.328 6.449 1 97.75 122 GLY B CA 1
ATOM 2205 C C . GLY B 1 122 ? 7.668 22.844 6.738 1 97.75 122 GLY B C 1
ATOM 2206 O O . GLY B 1 122 ? 6.688 22.266 6.258 1 97.75 122 GLY B O 1
ATOM 2207 N N . ARG B 1 123 ? 7.594 23.922 7.48 1 96.75 123 ARG B N 1
ATOM 2208 C CA . ARG B 1 123 ? 6.305 24.5 7.828 1 96.75 123 ARG B CA 1
ATOM 2209 C C . ARG B 1 123 ? 5.633 25.109 6.598 1 96.75 123 ARG B C 1
ATOM 2211 O O . ARG B 1 123 ? 4.406 25.109 6.492 1 96.75 123 ARG B O 1
ATOM 2218 N N . ALA B 1 124 ? 6.406 25.562 5.727 1 95.62 124 ALA B N 1
ATOM 2219 C CA . ALA B 1 124 ? 5.898 26.219 4.527 1 95.62 124 ALA B CA 1
ATOM 2220 C C . ALA B 1 124 ? 5.207 25.219 3.604 1 95.62 124 ALA B C 1
ATOM 2222 O O . ALA B 1 124 ? 4.438 25.609 2.723 1 95.62 124 ALA B O 1
ATOM 2223 N N . LEU B 1 125 ? 5.406 23.922 3.828 1 96 125 LEU B N 1
ATOM 2224 C CA . LEU B 1 125 ? 4.848 22.875 2.98 1 96 125 LEU B CA 1
ATOM 2225 C C . LEU B 1 125 ? 3.422 22.547 3.404 1 96 125 LEU B C 1
ATOM 2227 O O . LEU B 1 125 ? 2.703 21.844 2.682 1 96 125 LEU B O 1
ATOM 2231 N N . ARG B 1 126 ? 3.023 22.984 4.508 1 94.94 126 ARG B N 1
ATOM 2232 C CA . ARG B 1 126 ? 1.8 22.5 5.137 1 94.94 126 ARG B CA 1
ATOM 2233 C C . ARG B 1 126 ? 0.601 22.672 4.211 1 94.94 126 ARG B C 1
ATOM 2235 O O . ARG B 1 126 ? -0.145 21.719 3.969 1 94.94 126 ARG B O 1
ATOM 2242 N N . HIS B 1 127 ? 0.458 23.844 3.656 1 94.44 127 HIS B N 1
ATOM 2243 C CA . HIS B 1 127 ? -0.7 24.109 2.812 1 94.44 127 HIS B CA 1
ATOM 2244 C C . HIS B 1 127 ? -0.662 23.281 1.534 1 94.44 127 HIS B C 1
ATOM 2246 O O . HIS B 1 127 ? -1.699 22.812 1.065 1 94.44 127 HIS B O 1
ATOM 2252 N N . GLU B 1 128 ? 0.522 23.109 1.008 1 95.88 128 GLU B N 1
ATOM 2253 C CA . GLU B 1 128 ? 0.676 22.312 -0.208 1 95.88 128 GLU B CA 1
ATOM 2254 C C . GLU B 1 128 ? 0.335 20.859 0.042 1 95.88 128 GLU B C 1
ATOM 2256 O O . GLU B 1 128 ? -0.334 20.219 -0.776 1 95.88 128 GLU B O 1
ATOM 2261 N N . VAL B 1 129 ? 0.689 20.375 1.13 1 96 129 VAL B N 1
ATOM 2262 C CA . VAL B 1 129 ? 0.42 18.984 1.468 1 96 129 VAL B CA 1
ATOM 2263 C C . VAL B 1 129 ? -1.075 18.781 1.714 1 96 129 VAL B C 1
ATOM 2265 O O . VAL B 1 129 ? -1.652 17.781 1.304 1 96 129 VAL B O 1
ATOM 2268 N N . GLU B 1 130 ? -1.688 19.75 2.336 1 94.56 130 GLU B N 1
ATOM 2269 C CA . GLU B 1 130 ? -3.131 19.688 2.537 1 94.56 130 GLU B CA 1
ATOM 2270 C C . GLU B 1 130 ? -3.873 19.672 1.203 1 94.56 130 GLU B C 1
ATOM 2272 O O . GLU B 1 130 ? -4.848 18.938 1.043 1 94.56 130 GLU B O 1
ATOM 2277 N N . ARG B 1 131 ? -3.41 20.469 0.307 1 95.38 131 ARG B N 1
ATOM 2278 C CA . ARG B 1 131 ? -3.99 20.469 -1.032 1 95.38 131 ARG B CA 1
ATOM 2279 C C . ARG B 1 131 ? -3.807 19.109 -1.713 1 95.38 131 ARG B C 1
ATOM 2281 O O . ARG B 1 131 ? -4.727 18.609 -2.357 1 95.38 131 ARG B O 1
ATOM 2288 N N . VAL B 1 132 ? -2.66 18.547 -1.586 1 95.94 132 VAL B N 1
ATOM 2289 C CA . VAL B 1 132 ? -2.367 17.25 -2.17 1 95.94 132 VAL B CA 1
ATOM 2290 C C . VAL B 1 132 ? -3.332 16.203 -1.616 1 95.94 132 VAL B C 1
ATOM 2292 O O . VAL B 1 132 ? -3.885 15.398 -2.369 1 95.94 132 VAL B O 1
ATOM 2295 N N . TRP B 1 133 ? -3.611 16.219 -0.323 1 95.88 133 TRP B N 1
ATOM 2296 C CA . TRP B 1 133 ? -4.492 15.227 0.289 1 95.88 133 TRP B CA 1
ATOM 2297 C C . TRP B 1 133 ? -5.934 15.438 -0.153 1 95.88 133 TRP B C 1
ATOM 2299 O O . TRP B 1 133 ? -6.688 14.469 -0.306 1 95.88 133 TRP B O 1
ATOM 2309 N N . THR B 1 134 ? -6.262 16.688 -0.382 1 96 134 THR B N 1
ATOM 2310 C CA . THR B 1 134 ? -7.59 16.984 -0.91 1 96 134 THR B CA 1
ATOM 2311 C C . THR B 1 134 ? -7.746 16.422 -2.32 1 96 134 THR B C 1
ATOM 2313 O O . THR B 1 134 ? -8.766 15.805 -2.639 1 96 134 THR B O 1
ATOM 2316 N N . GLU B 1 135 ? -6.742 16.625 -3.117 1 96.44 135 GLU B N 1
ATOM 2317 C CA . GLU B 1 135 ? -6.762 16.125 -4.484 1 96.44 135 GLU B CA 1
ATOM 2318 C C . GLU B 1 135 ? -6.781 14.594 -4.5 1 96.44 135 GLU B C 1
ATOM 2320 O O . GLU B 1 135 ? -7.496 13.984 -5.297 1 96.44 135 GLU B O 1
ATOM 2325 N N . LEU B 1 136 ? -6.066 13.969 -3.648 1 97 136 LEU B N 1
ATOM 2326 C CA . LEU B 1 136 ? -6.008 12.516 -3.539 1 97 136 LEU B CA 1
ATOM 2327 C C . LEU B 1 136 ? -7.359 11.953 -3.115 1 97 136 LEU B C 1
ATOM 2329 O O . LEU B 1 136 ? -7.812 10.938 -3.66 1 97 136 LEU B O 1
ATOM 2333 N N . GLU B 1 137 ? -7.984 12.609 -2.15 1 97.62 137 GLU B N 1
ATOM 2334 C CA . GLU B 1 137 ? -9.32 12.227 -1.709 1 97.62 137 GLU B CA 1
ATOM 2335 C C . GLU B 1 137 ? -10.328 12.297 -2.857 1 97.62 137 GLU B C 1
ATOM 2337 O O . GLU B 1 137 ? -11.148 11.398 -3.031 1 97.62 137 GLU B O 1
ATOM 2342 N N . GLU B 1 138 ? -10.18 13.359 -3.619 1 96.81 138 GLU B N 1
ATOM 2343 C CA . GLU B 1 138 ? -11.062 13.523 -4.77 1 96.81 138 GLU B CA 1
ATOM 2344 C C . GLU B 1 138 ? -10.828 12.438 -5.812 1 96.81 138 GLU B C 1
ATOM 2346 O O . GLU B 1 138 ? -11.773 11.93 -6.41 1 96.81 138 GLU B O 1
ATOM 2351 N N . ALA B 1 139 ? -9.625 12.078 -6.039 1 97.06 139 ALA B N 1
ATOM 2352 C CA . ALA B 1 139 ? -9.297 11.008 -6.98 1 97.06 139 ALA B CA 1
ATOM 2353 C C . ALA B 1 139 ? -9.922 9.688 -6.547 1 97.06 139 ALA B C 1
ATOM 2355 O O . ALA B 1 139 ? -10.414 8.922 -7.379 1 97.06 139 ALA B O 1
ATOM 2356 N N . ALA B 1 140 ? -9.977 9.43 -5.246 1 97.75 140 ALA B N 1
ATOM 2357 C CA . ALA B 1 140 ? -10.461 8.156 -4.715 1 97.75 140 ALA B CA 1
ATOM 2358 C C . ALA B 1 140 ? -11.984 8.133 -4.66 1 97.75 140 ALA B C 1
ATOM 2360 O O . ALA B 1 140 ? -12.602 7.082 -4.871 1 97.75 140 ALA B O 1
ATOM 2361 N N . THR B 1 141 ? -12.57 9.289 -4.422 1 97.56 141 THR B N 1
ATOM 2362 C CA . THR B 1 141 ? -13.984 9.258 -4.062 1 97.56 141 THR B CA 1
ATOM 2363 C C . THR B 1 141 ? -14.812 10.07 -5.055 1 97.56 141 THR B C 1
ATOM 2365 O O . THR B 1 141 ? -16.016 10.234 -4.875 1 97.56 141 THR B O 1
ATOM 2368 N N . GLY B 1 142 ? -14.148 10.648 -5.996 1 94.38 142 GLY B N 1
ATOM 2369 C CA . GLY B 1 142 ? -14.875 11.469 -6.953 1 94.38 142 GLY B CA 1
ATOM 2370 C C . GLY B 1 142 ? -16.062 10.75 -7.574 1 94.38 142 GLY B C 1
ATOM 2371 O O . GLY B 1 142 ? -15.969 9.57 -7.914 1 94.38 142 GLY B O 1
ATOM 2372 N N . GLY B 1 143 ? -17.219 11.414 -7.672 1 91.94 143 GLY B N 1
ATOM 2373 C CA . GLY B 1 143 ? -18.406 10.859 -8.312 1 91.94 143 GLY B CA 1
ATOM 2374 C C . GLY B 1 143 ? -19.25 10.016 -7.375 1 91.94 143 GLY B C 1
ATOM 2375 O O . GLY B 1 143 ? -20.375 9.633 -7.719 1 91.94 143 GLY B O 1
ATOM 2376 N N . LEU B 1 144 ? -18.703 9.703 -6.203 1 95.31 144 LEU B N 1
ATOM 2377 C CA . LEU B 1 144 ? -19.5 8.961 -5.23 1 95.31 144 LEU B CA 1
ATOM 2378 C C . LEU B 1 144 ? -20.438 9.883 -4.465 1 95.31 144 LEU B C 1
ATOM 2380 O O . LEU B 1 144 ? -20.062 11.008 -4.117 1 95.31 144 LEU B O 1
ATOM 2384 N N . ALA B 1 145 ? -21.609 9.375 -4.199 1 96 145 ALA B N 1
ATOM 2385 C CA . ALA B 1 145 ? -22.531 10.086 -3.311 1 96 145 ALA B CA 1
ATOM 2386 C C . ALA B 1 145 ? -22.031 10.039 -1.867 1 96 145 ALA B C 1
ATOM 2388 O O . ALA B 1 145 ? -21.203 9.203 -1.514 1 96 145 ALA B O 1
ATOM 2389 N N . ALA B 1 146 ? -22.547 10.93 -1.071 1 95.69 146 ALA B N 1
ATOM 2390 C CA . ALA B 1 146 ? -22.141 11.031 0.326 1 95.69 146 ALA B CA 1
ATOM 2391 C C . ALA B 1 146 ? -22.328 9.703 1.055 1 95.69 146 ALA B C 1
ATOM 2393 O O . ALA B 1 146 ? -21.469 9.289 1.845 1 95.69 146 ALA B O 1
ATOM 2394 N N . GLU B 1 147 ? -23.375 9.062 0.741 1 95.25 147 GLU B N 1
ATOM 2395 C CA . GLU B 1 147 ? -23.672 7.785 1.38 1 95.25 147 GLU B CA 1
ATOM 2396 C C . GLU B 1 147 ? -22.672 6.707 0.948 1 95.25 147 GLU B C 1
ATOM 2398 O O . GLU B 1 147 ? -22.281 5.855 1.751 1 95.25 147 GLU B O 1
ATOM 2403 N N . GLU B 1 148 ? -22.281 6.797 -0.289 1 95 148 GLU B N 1
ATOM 2404 C CA . GLU B 1 148 ? -21.312 5.84 -0.814 1 95 148 GLU B CA 1
ATOM 2405 C C . GLU B 1 148 ? -19.938 6.055 -0.195 1 95 148 GLU B C 1
ATOM 2407 O O . GLU B 1 148 ? -19.219 5.094 0.109 1 95 148 GLU B O 1
ATOM 2412 N N . ARG B 1 149 ? -19.609 7.281 -0.004 1 96.69 149 ARG B N 1
ATOM 2413 C CA . ARG B 1 149 ? -18.344 7.609 0.636 1 96.69 149 ARG B CA 1
ATOM 2414 C C . ARG B 1 149 ? -18.312 7.105 2.076 1 96.69 149 ARG B C 1
ATOM 2416 O O . ARG B 1 149 ? -17.312 6.523 2.512 1 96.69 149 ARG B O 1
ATOM 2423 N N . THR B 1 150 ? -19.375 7.309 2.705 1 96.38 150 THR B N 1
ATOM 2424 C CA . THR B 1 150 ? -19.484 6.867 4.09 1 96.38 150 THR B CA 1
ATOM 2425 C C . THR B 1 150 ? -19.406 5.344 4.18 1 96.38 150 THR B C 1
ATOM 2427 O O . THR B 1 150 ? -18.75 4.801 5.062 1 96.38 150 THR B O 1
ATOM 2430 N N . ALA B 1 151 ? -20.047 4.695 3.279 1 95.19 151 ALA B N 1
ATOM 2431 C CA . ALA B 1 151 ? -20.031 3.234 3.246 1 95.19 151 ALA B CA 1
ATOM 2432 C C . ALA B 1 151 ? -18.625 2.715 2.975 1 95.19 151 ALA B C 1
ATOM 2434 O O . ALA B 1 151 ? -18.188 1.74 3.59 1 95.19 151 ALA B O 1
ATOM 2435 N N . ALA B 1 152 ? -17.938 3.375 2.057 1 97.44 152 ALA B N 1
ATOM 2436 C CA . ALA B 1 152 ? -16.562 2.982 1.745 1 97.44 152 ALA B CA 1
ATOM 2437 C C . ALA B 1 152 ? -15.664 3.154 2.959 1 97.44 152 ALA B C 1
ATOM 2439 O O . ALA B 1 152 ? -14.859 2.271 3.271 1 97.44 152 ALA B O 1
ATOM 2440 N N . LEU B 1 153 ? -15.844 4.219 3.619 1 97.69 153 LEU B N 1
ATOM 2441 C CA . LEU B 1 153 ? -15.039 4.488 4.809 1 97.69 153 LEU B CA 1
ATOM 2442 C C . LEU B 1 153 ? -15.312 3.453 5.895 1 97.69 153 LEU B C 1
ATOM 2444 O O . LEU B 1 153 ? -14.375 2.932 6.504 1 97.69 153 LEU B O 1
ATOM 2448 N N . ARG B 1 154 ? -16.531 3.141 6.086 1 96.56 154 ARG B N 1
ATOM 2449 C CA . ARG B 1 154 ? -16.906 2.158 7.102 1 96.56 154 ARG B CA 1
ATOM 2450 C C . ARG B 1 154 ? -16.312 0.79 6.777 1 96.56 154 ARG B C 1
ATOM 2452 O O . ARG B 1 154 ? -15.828 0.089 7.668 1 96.56 154 ARG B O 1
ATOM 2459 N N . ALA B 1 155 ? -16.391 0.428 5.559 1 97.06 155 ALA B N 1
ATOM 2460 C CA . ALA B 1 155 ? -15.82 -0.85 5.129 1 97.06 155 ALA B CA 1
ATOM 2461 C C . ALA B 1 155 ? -14.32 -0.896 5.375 1 97.06 155 ALA B C 1
ATOM 2463 O O . ALA B 1 155 ? -13.797 -1.891 5.891 1 97.06 155 ALA B O 1
ATOM 2464 N N . LEU B 1 156 ? -13.641 0.157 5.016 1 97.69 156 LEU B N 1
ATOM 2465 C CA . LEU B 1 156 ? -12.195 0.239 5.215 1 97.69 156 LEU B CA 1
ATOM 2466 C C . LEU B 1 156 ? -11.852 0.183 6.699 1 97.69 156 LEU B C 1
ATOM 2468 O O . LEU B 1 156 ? -10.883 -0.477 7.094 1 97.69 156 LEU B O 1
ATOM 2472 N N . GLU B 1 157 ? -12.617 0.822 7.484 1 96.62 157 GLU B N 1
ATOM 2473 C CA . GLU B 1 157 ? -12.375 0.832 8.922 1 96.62 157 GLU B CA 1
ATOM 2474 C C . GLU B 1 157 ? -12.562 -0.558 9.523 1 96.62 157 GLU B C 1
ATOM 2476 O O . GLU B 1 157 ? -11.812 -0.961 10.414 1 96.62 157 GLU B O 1
ATOM 2481 N N . ARG B 1 158 ? -13.539 -1.267 9.07 1 96.62 158 ARG B N 1
ATOM 2482 C CA . ARG B 1 158 ? -13.758 -2.629 9.547 1 96.62 158 ARG B CA 1
ATOM 2483 C C . ARG B 1 158 ? -12.594 -3.537 9.156 1 96.62 158 ARG B C 1
ATOM 2485 O O . ARG B 1 158 ? -12.141 -4.348 9.969 1 96.62 158 ARG B O 1
ATOM 2492 N N . LEU B 1 159 ? -12.141 -3.395 7.941 1 97.94 159 LEU B N 1
ATOM 2493 C CA . LEU B 1 159 ? -10.977 -4.156 7.492 1 97.94 159 LEU B CA 1
ATOM 2494 C C . LEU B 1 159 ? -9.75 -3.822 8.328 1 97.94 159 LEU B C 1
ATOM 2496 O O . LEU B 1 159 ? -8.984 -4.715 8.711 1 97.94 159 LEU B O 1
ATOM 2500 N N . GLU B 1 160 ? -9.609 -2.561 8.586 1 96.38 160 GLU B N 1
ATOM 2501 C CA . GLU B 1 160 ? -8.484 -2.115 9.406 1 96.38 160 GLU B CA 1
ATOM 2502 C C . GLU B 1 160 ? -8.531 -2.75 10.789 1 96.38 160 GLU B C 1
ATOM 2504 O O . GLU B 1 160 ? -7.508 -3.205 11.305 1 96.38 160 GLU B O 1
ATOM 2509 N N . GLU B 1 161 ? -9.672 -2.717 11.383 1 95.81 161 GLU B N 1
ATOM 2510 C CA . GLU B 1 161 ? -9.844 -3.295 12.711 1 95.81 161 GLU B CA 1
ATOM 2511 C C . GLU B 1 161 ? -9.469 -4.773 12.719 1 95.81 161 GLU B C 1
ATOM 2513 O O . GLU B 1 161 ? -8.797 -5.242 13.633 1 95.81 161 GLU B O 1
ATOM 2518 N N . ASN B 1 162 ? -9.891 -5.492 11.727 1 96.25 162 ASN B N 1
ATOM 2519 C CA . ASN B 1 162 ? -9.555 -6.91 11.609 1 96.25 162 ASN B CA 1
ATOM 2520 C C . ASN B 1 162 ? -8.055 -7.121 11.484 1 96.25 162 ASN B C 1
ATOM 2522 O O . ASN B 1 162 ? -7.48 -7.973 12.172 1 96.25 162 ASN B O 1
ATOM 2526 N N . LEU B 1 163 ? -7.484 -6.352 10.664 1 96.56 163 LEU B N 1
ATOM 2527 C CA . LEU B 1 163 ? -6.051 -6.484 10.414 1 96.56 163 LEU B CA 1
ATOM 2528 C C . LEU B 1 163 ? -5.25 -6.109 11.656 1 96.56 163 LEU B C 1
ATOM 2530 O O . LEU B 1 163 ? -4.254 -6.762 11.977 1 96.56 163 LEU B O 1
ATOM 2534 N N . ALA B 1 164 ? -5.723 -5.086 12.344 1 93.06 164 ALA B N 1
ATOM 2535 C CA . ALA B 1 164 ? -5.043 -4.648 13.562 1 93.06 164 ALA B CA 1
ATOM 2536 C C . ALA B 1 164 ? -5.098 -5.723 14.641 1 93.06 164 ALA B C 1
ATOM 2538 O O . ALA B 1 164 ? -4.121 -5.938 15.367 1 93.06 164 ALA B O 1
ATOM 2539 N N . ARG B 1 165 ? -6.199 -6.391 14.719 1 92.19 165 ARG B N 1
ATOM 2540 C CA . ARG B 1 165 ? -6.352 -7.477 15.68 1 92.19 165 ARG B CA 1
ATOM 2541 C C . ARG B 1 165 ? -5.398 -8.625 15.367 1 92.19 165 ARG B C 1
ATOM 2543 O O . ARG B 1 165 ? -4.809 -9.211 16.281 1 92.19 165 ARG B O 1
ATOM 2550 N N . THR B 1 166 ? -5.312 -8.844 14.148 1 89.69 166 THR B N 1
ATOM 2551 C CA . THR B 1 166 ? -4.414 -9.914 13.719 1 89.69 166 THR B CA 1
ATOM 2552 C C . THR B 1 166 ? -2.961 -9.547 14 1 89.69 166 THR B C 1
ATOM 2554 O O . THR B 1 166 ? -2.18 -10.383 14.453 1 89.69 166 THR B O 1
ATOM 2557 N N . ALA B 1 167 ? -2.588 -8.328 13.758 1 85.69 167 ALA B N 1
ATOM 2558 C CA . ALA B 1 167 ? -1.224 -7.855 13.992 1 85.69 167 ALA B CA 1
ATOM 2559 C C . ALA B 1 167 ? -0.89 -7.867 15.477 1 85.69 167 ALA B C 1
ATOM 2561 O O . ALA B 1 167 ? 0.255 -8.125 15.859 1 85.69 167 ALA B O 1
ATOM 2562 N N . ALA B 1 168 ? -1.906 -7.562 16.297 1 79.19 168 ALA B N 1
ATOM 2563 C CA . ALA B 1 168 ? -1.705 -7.52 17.75 1 79.19 168 ALA B CA 1
ATOM 2564 C C . ALA B 1 168 ? -1.654 -8.922 18.328 1 79.19 168 ALA B C 1
ATOM 2566 O O . ALA B 1 168 ? -1.053 -9.141 19.391 1 79.19 168 ALA B O 1
ATOM 2567 N N . GLY B 1 169 ? -2.525 -9.773 17.812 1 70.44 169 GLY B N 1
ATOM 2568 C CA . GLY B 1 169 ? -2.646 -11.109 18.375 1 70.44 169 GLY B CA 1
ATOM 2569 C C . GLY B 1 169 ? -1.559 -12.055 17.891 1 70.44 169 GLY B C 1
ATOM 2570 O O . GLY B 1 169 ? -1.451 -13.18 18.391 1 70.44 169 GLY B O 1
ATOM 2571 N N . GLY B 1 170 ? -0.788 -11.844 16.859 1 56.28 170 GLY B N 1
ATOM 2572 C CA . GLY B 1 170 ? 0.287 -12.719 16.422 1 56.28 170 GLY B CA 1
ATOM 2573 C C . GLY B 1 170 ? 1.648 -12.305 16.938 1 56.28 170 GLY B C 1
ATOM 2574 O O . GLY B 1 170 ? 1.814 -11.18 17.422 1 56.28 170 GLY B O 1
#

Solvent-accessible surface area (backbone atoms only — not comparable to full-atom values): 18852 Å² total; per-residue (Å²): 137,82,78,77,78,75,73,76,74,72,71,77,74,69,66,76,68,74,73,67,73,69,76,48,69,56,46,70,55,12,47,54,48,41,39,45,50,53,32,38,50,48,51,49,51,52,47,34,60,56,32,47,76,75,76,43,49,82,67,47,60,58,54,50,50,50,31,73,73,67,38,68,38,41,56,69,54,50,24,62,76,65,68,54,47,68,70,60,46,51,52,48,51,51,52,36,34,74,71,49,29,32,46,76,42,71,27,91,91,38,80,88,38,46,27,37,32,65,31,74,65,31,58,68,41,50,67,57,51,51,49,45,39,38,52,50,26,43,37,41,47,54,92,53,50,72,68,53,49,50,50,36,40,52,37,39,49,52,32,31,52,29,33,49,48,46,62,69,72,100,136,82,78,75,77,75,74,78,75,73,70,76,73,70,66,74,69,74,74,68,75,70,75,48,69,56,45,70,54,12,47,55,48,40,40,47,50,53,32,38,51,48,52,48,52,53,47,33,62,55,31,48,77,73,76,43,50,80,67,48,58,59,52,50,50,49,29,70,72,69,38,68,38,42,56,69,54,52,24,62,77,65,70,54,47,68,70,57,48,51,52,47,50,50,53,35,34,75,72,50,29,31,46,76,43,72,27,91,88,39,80,87,40,46,28,37,30,64,31,73,66,33,55,66,42,50,65,58,51,51,49,44,40,39,52,49,26,42,36,41,45,54,94,54,50,73,66,53,50,52,50,37,39,51,37,39,49,52,32,33,52,29,32,48,49,45,63,68,73,100

Nearest PDB structures (foldseek):
  5h3r-assembly1_B  TM=9.077E-01  e=4.772E-09  Escherichia coli K-12
  6pcp-assembly2_C  TM=9.095E-01  e=4.879E-08  Bordetella pertussis
  6pco-assembly2_C  TM=8.894E-01  e=6.155E-08  Bordetella bronchiseptica
  3bpx-assembly1_A  TM=8.181E-01  e=4.879E-08  unclassified
  7kua-assembly1_A-2  TM=7.964E-01  e=9.452E-07  Pseudomonas putida

InterPro domains:
  IPR000835 MarR-type HTH domain [PF01047] (59-114)
  IPR000835 MarR-type HTH domain [PR00598] (73-89)
  IPR000835 MarR-type HTH domain [PR00598] (90-105)
  IPR000835 MarR-type HTH domain [PR00598] (109-125)
  IPR000835 MarR-type HTH domain [PR00598] (139-159)
  IPR000835 MarR-type HTH domain [PS50995] (29-161)
  IPR000835 MarR-type HTH domain [SM00347] (49-149)
  IPR023187 Transcriptional regulator MarR-type, conserved site [PS01117] (88-122)
  IPR036388 Winged helix-like DNA-binding domain superfamily [G3DSA:1.10.10.10] (19-167)
  IPR036390 Winged helix DNA-binding domain superfamily [SSF46785] (32-163)
  IPR039422 Transcription regulators MarR/SlyA-like [PTHR33164] (35-164)

pLDDT: mean 86.23, std 20.06, range [28.03, 98.62]

Foldseek 3Di:
DPPPPPPPPPPPCPVVPVPPPPDPPCCVVPVPVVVVVVLVVVLQVLLQVLVVVLPDHPPLVLLLVCCLVVNKDWLVVSCVVVVHDSVVSVVSQVVCVVVVQWDWDADPVHRVIIIIHGDPSNNVCNVSSVVSVVVSVCVSCPPHDPVRVVVVVVVVVVVVVVVVCVVVVD/DPPPCPPPPPPPCPVVPVPPPPDPPCCVVPVPVVVVVVLVVVLQVLLQVLVVVLPDHPPLVLLLVCCLVVNKDWLVVSCVVVVHDSVVSVVSQVVCVVVVQWDWDADPVHRVIIIIHGDPSNNVCNVSSVVSVVVSVCVSCPPHDPVRVVVVVVVVVVVVVVVVVVVVVD